Protein AF-A0A3Q2XNE7-F1 (afdb_monomer)

Sequence (178 aa):
TSEWTEVILILFGVFVPTFCCDWLRRYTDLSDRCLSLLWDLGGPITEEEFPLPFPRQLYKRVEKSQVRPALTFVRNNLGHILDLYQQVNTSRVGWDADTLEEMLIVMHRQEEELSLCVCILSFRMRLILTPNDSLGRYYVRLTNATLNGTDGDSNMWELIRSETKMHLQQMHLLVAAM

Mean predic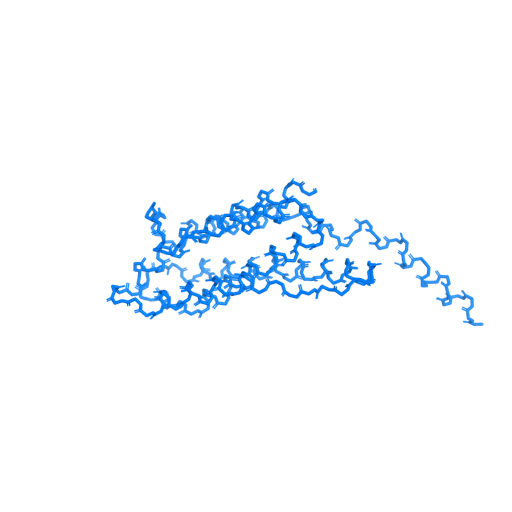ted aligned error: 8.11 Å

Radius of gyration: 18.9 Å; Cα contacts (8 Å, |Δi|>4): 129; chains: 1; bounding box: 65×29×40 Å

InterPro domains:
  IPR000471 Interferon alpha/beta/delta [PF00143] (30-175)
  IPR009079 Four-helical cytokine-like, core [G3DSA:1.20.1250.10] (18-178)
  IPR009079 Four-helical cytokine-like, core [SSF47266] (21-176)

Foldseek 3Di:
DVVVVVVVVVCCVPVCVPCLLVCLVVLLVLLVLLLVLLCQFADHQDPDAQPDDQPVVVLVVLLPDDPLSLLVVLLVLLVLLLVLLVPDDCVQQVTDPVSSVVSSVSSVVSNVSSVRSSVVVCVVVVDDDDDPCPVVVSSVVLSCCQVVDPPGNNVSVSNVSVSVSVSSVSSSVSSVSD

Solvent-accessible surface area (backbone atoms only — not comparable to full-atom values): 10157 Å² total; per-residue (Å²): 131,64,68,67,58,52,53,51,54,52,50,57,65,66,66,49,71,82,59,60,58,49,63,61,80,47,42,63,62,49,50,51,51,34,51,51,30,63,54,66,21,48,69,83,78,54,88,62,76,53,96,64,81,78,67,60,70,58,54,61,53,37,70,74,46,58,68,61,66,33,49,47,49,46,26,51,50,44,50,53,49,52,64,51,59,72,70,60,58,44,90,70,53,66,38,44,60,68,42,46,51,51,29,50,52,51,45,49,54,52,27,54,56,38,48,53,31,42,51,55,54,36,67,72,64,75,57,85,82,78,85,75,56,68,61,57,59,46,49,56,52,51,49,53,55,44,76,69,46,86,64,61,63,35,60,41,51,43,26,47,51,32,54,48,51,53,51,52,53,53,43,50,54,52,59,73,72,104

Nearest PDB structures (foldseek):
  7wkh-assembly1_A  TM=8.688E-01  e=3.220E-07  Ctenopharyngodon idella
  3piv-assembly1_A  TM=8.692E-01  e=8.693E-07  Danio rerio
  1au1-assembly1_B  TM=7.832E-01  e=9.251E-05  Homo sapiens
  3wcy-assembly1_I  TM=7.608E-01  e=1.054E-03  Mus musculus

Structure (mmCIF, N/CA/C/O backbone):
data_AF-A0A3Q2XNE7-F1
#
_entry.id   AF-A0A3Q2XNE7-F1
#
loop_
_atom_site.group_PDB
_atom_site.id
_atom_site.type_symbol
_atom_site.label_atom_id
_atom_site.label_alt_id
_atom_site.label_comp_id
_atom_site.label_asym_id
_atom_site.label_entity_id
_atom_site.label_seq_id
_atom_site.pdbx_PDB_ins_code
_atom_site.Cartn_x
_atom_site.Cartn_y
_atom_site.Cartn_z
_atom_site.occupancy
_atom_site.B_iso_or_equiv
_atom_site.auth_seq_id
_atom_site.auth_comp_id
_atom_site.auth_asym_id
_atom_site.auth_atom_id
_atom_site.pdbx_PDB_model_num
ATOM 1 N N . THR A 1 1 ? 48.216 -10.725 -10.845 1.00 52.34 1 THR A N 1
ATOM 2 C CA . THR A 1 1 ? 47.132 -10.797 -9.838 1.00 52.34 1 THR A CA 1
ATOM 3 C C . THR A 1 1 ? 45.942 -9.890 -10.150 1.00 52.34 1 THR A C 1
ATOM 5 O O . THR A 1 1 ? 44.960 -10.011 -9.435 1.00 52.34 1 THR A O 1
ATOM 8 N N . SER A 1 2 ? 45.951 -9.057 -11.209 1.00 57.50 2 SER A N 1
ATOM 9 C CA . SER A 1 2 ? 44.796 -8.208 -11.580 1.00 57.50 2 SER A CA 1
ATOM 10 C C . SER A 1 2 ? 43.810 -8.840 -12.580 1.00 57.50 2 SER A C 1
ATOM 12 O O . SER A 1 2 ? 42.642 -8.471 -12.590 1.00 57.50 2 SER A O 1
ATOM 14 N N . GLU A 1 3 ? 44.228 -9.829 -13.375 1.00 52.34 3 GLU A N 1
ATOM 15 C CA . GLU A 1 3 ? 43.358 -10.443 -14.399 1.00 52.34 3 GLU A CA 1
ATOM 16 C C . GLU A 1 3 ? 42.197 -11.246 -13.789 1.00 52.34 3 GLU A C 1
ATOM 18 O O . GLU A 1 3 ? 41.064 -11.178 -14.256 1.00 52.34 3 GLU A O 1
ATOM 23 N N . TRP A 1 4 ? 42.443 -11.954 -12.682 1.00 49.44 4 TRP A N 1
ATOM 24 C CA . TRP A 1 4 ? 41.413 -12.748 -12.005 1.00 49.44 4 TRP A CA 1
ATOM 25 C C . TRP A 1 4 ? 40.343 -11.878 -11.336 1.00 49.44 4 TRP A C 1
ATOM 27 O O . TRP A 1 4 ? 39.168 -12.235 -11.345 1.00 49.44 4 TRP A O 1
ATOM 37 N N . THR A 1 5 ? 40.719 -10.714 -10.799 1.00 53.59 5 THR A N 1
ATOM 38 C CA . THR A 1 5 ? 39.765 -9.761 -10.210 1.00 53.59 5 THR A CA 1
ATOM 39 C C . THR A 1 5 ? 38.865 -9.118 -11.261 1.00 53.59 5 THR A C 1
ATOM 41 O O . THR A 1 5 ? 37.679 -8.919 -11.004 1.00 53.59 5 THR A O 1
ATOM 44 N N . GLU A 1 6 ? 39.388 -8.851 -12.460 1.00 48.53 6 GLU A N 1
ATOM 45 C CA . GLU A 1 6 ? 38.599 -8.300 -13.565 1.00 48.53 6 GLU A CA 1
ATOM 46 C C . GLU A 1 6 ? 37.607 -9.327 -14.123 1.00 48.53 6 GLU A C 1
ATOM 48 O O . GLU A 1 6 ? 36.438 -9.003 -14.324 1.00 48.53 6 GLU A O 1
ATOM 53 N N . VAL A 1 7 ? 38.019 -10.590 -14.275 1.00 53.28 7 VAL A N 1
ATOM 54 C CA . VAL A 1 7 ? 37.131 -11.672 -14.737 1.00 53.28 7 VAL A CA 1
ATOM 55 C C . VAL A 1 7 ? 36.008 -11.958 -13.730 1.00 53.28 7 VAL A C 1
ATOM 57 O O . VAL A 1 7 ? 34.862 -12.159 -14.135 1.00 53.28 7 VAL A O 1
ATOM 60 N N . ILE A 1 8 ? 36.292 -11.909 -12.423 1.00 53.06 8 ILE A N 1
ATOM 61 C CA . ILE A 1 8 ? 35.273 -12.049 -11.367 1.00 53.06 8 ILE A CA 1
ATOM 62 C C . ILE A 1 8 ? 34.259 -10.896 -11.435 1.00 53.06 8 ILE A C 1
ATOM 64 O O . ILE A 1 8 ? 33.054 -11.143 -11.407 1.00 53.06 8 ILE A O 1
ATOM 68 N N . LEU A 1 9 ? 34.711 -9.649 -11.596 1.00 50.88 9 LEU A N 1
ATOM 69 C CA . LEU A 1 9 ? 33.822 -8.486 -11.725 1.00 50.88 9 LEU A CA 1
ATOM 70 C C . LEU A 1 9 ? 32.944 -8.551 -12.987 1.00 50.88 9 LEU A C 1
ATOM 72 O O . LEU A 1 9 ? 31.765 -8.196 -12.937 1.00 50.88 9 LEU A O 1
ATOM 76 N N . ILE A 1 10 ? 33.487 -9.052 -14.099 1.00 51.34 10 ILE A N 1
ATOM 77 C CA . ILE A 1 10 ? 32.751 -9.220 -15.360 1.00 51.34 10 ILE A CA 1
ATOM 78 C C . ILE A 1 10 ? 31.703 -10.340 -15.240 1.00 51.34 10 ILE A C 1
ATOM 80 O O . ILE A 1 10 ? 30.566 -10.163 -15.678 1.00 51.34 10 ILE A O 1
ATOM 84 N N . LEU A 1 11 ? 32.027 -11.460 -14.586 1.00 44.41 11 LEU A N 1
ATOM 85 C CA . LEU A 1 11 ? 31.084 -12.566 -14.378 1.00 44.41 11 LEU A CA 1
ATOM 86 C C . LEU A 1 11 ? 29.952 -12.202 -13.400 1.00 44.41 11 LEU A C 1
ATOM 88 O O . LEU A 1 11 ? 28.794 -12.522 -13.673 1.00 44.41 11 LEU A O 1
ATOM 92 N N . PHE A 1 12 ? 30.235 -11.452 -12.328 1.00 44.28 12 PHE A N 1
ATOM 93 C CA . PHE A 1 12 ? 29.190 -10.919 -11.441 1.00 44.28 12 PHE A CA 1
ATOM 94 C C . PHE A 1 12 ? 28.314 -9.857 -12.127 1.00 44.28 12 PHE A C 1
ATOM 96 O O . PHE A 1 12 ? 27.123 -9.765 -11.838 1.00 44.28 12 PHE A O 1
ATOM 103 N N . GLY A 1 13 ? 28.853 -9.093 -13.081 1.00 47.28 13 GLY A N 1
ATOM 104 C CA . GLY A 1 13 ? 28.077 -8.131 -13.870 1.00 47.28 13 GLY A CA 1
ATOM 105 C C . GLY A 1 13 ? 27.077 -8.775 -14.842 1.00 47.28 13 GLY A C 1
ATOM 106 O O . GLY A 1 13 ? 26.030 -8.180 -15.116 1.00 47.28 13 GLY A O 1
ATOM 107 N N . VAL A 1 14 ? 27.377 -9.989 -15.328 1.00 48.59 14 VAL A N 1
ATOM 108 C CA . VAL A 1 14 ? 26.653 -10.669 -16.421 1.00 48.59 14 VAL A CA 1
ATOM 109 C C . VAL A 1 14 ? 25.743 -11.820 -15.954 1.00 48.59 14 VAL A C 1
ATOM 111 O O . VAL A 1 14 ? 24.773 -12.103 -16.649 1.00 48.59 14 VAL A O 1
ATOM 114 N N . PHE A 1 15 ? 25.957 -12.431 -14.776 1.00 39.69 15 PHE A N 1
ATOM 115 C CA . PHE A 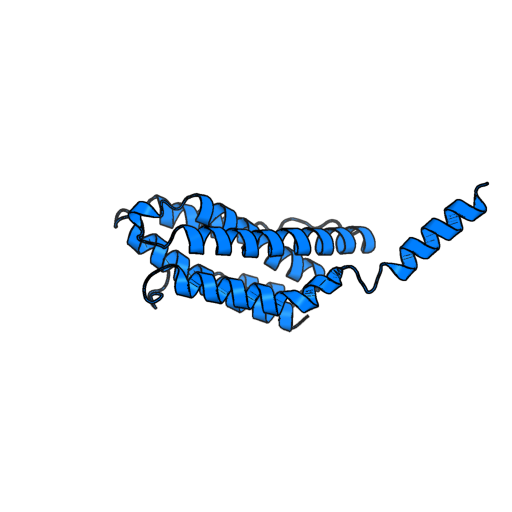1 15 ? 25.095 -13.524 -14.255 1.00 39.69 15 PHE A CA 1
ATOM 116 C C . PHE A 1 15 ? 24.017 -13.107 -13.241 1.00 39.69 15 PHE A C 1
ATOM 118 O O . PHE A 1 15 ? 22.961 -13.724 -13.155 1.00 39.69 15 PHE A O 1
ATOM 125 N N . VAL A 1 16 ? 24.227 -12.003 -12.533 1.00 48.72 16 VAL A N 1
ATOM 126 C CA . VAL A 1 16 ? 23.221 -11.336 -11.691 1.00 48.72 16 VAL A CA 1
ATOM 127 C C . VAL A 1 16 ? 21.994 -10.738 -12.454 1.00 48.72 16 VAL A C 1
ATOM 129 O O . VAL A 1 16 ? 20.930 -10.617 -11.850 1.00 48.72 16 VAL A O 1
ATOM 132 N N . PRO A 1 17 ? 22.025 -10.381 -13.765 1.00 47.66 17 PRO A N 1
ATOM 133 C CA . PRO A 1 17 ? 20.983 -9.580 -14.410 1.00 47.66 17 PRO A CA 1
ATOM 134 C C . PRO A 1 17 ? 19.560 -10.116 -14.467 1.00 47.66 17 PRO A C 1
ATOM 136 O O . PRO A 1 17 ? 18.655 -9.287 -14.462 1.00 47.66 17 PRO A O 1
ATOM 139 N N . THR A 1 18 ? 19.354 -11.426 -14.562 1.00 48.53 18 THR A N 1
ATOM 140 C CA . THR A 1 18 ? 18.014 -12.020 -14.704 1.00 48.53 18 THR A CA 1
ATOM 141 C C . THR A 1 18 ? 17.367 -12.366 -13.366 1.00 48.53 18 THR A C 1
ATOM 143 O O . THR A 1 18 ? 16.163 -12.576 -13.341 1.00 48.53 18 THR A O 1
ATOM 146 N N . PHE A 1 19 ? 18.136 -12.370 -12.270 1.00 51.25 19 PHE A N 1
ATOM 147 C CA . PHE A 1 19 ? 17.678 -12.763 -10.930 1.00 51.25 19 PHE A CA 1
ATOM 148 C C . PHE A 1 19 ? 17.332 -11.561 -10.016 1.00 51.25 19 PHE A C 1
ATOM 150 O O . PHE A 1 19 ? 16.681 -11.722 -8.990 1.00 51.25 19 PHE A O 1
ATOM 157 N N . CYS A 1 20 ? 17.726 -10.326 -10.361 1.00 55.19 20 CYS A N 1
ATOM 158 C CA . CYS A 1 20 ? 17.661 -9.172 -9.438 1.00 55.19 20 CYS A CA 1
ATOM 159 C C . CYS A 1 20 ? 16.274 -8.615 -9.106 1.00 55.19 20 CYS A C 1
ATOM 161 O O . CYS A 1 20 ? 16.135 -7.895 -8.122 1.00 55.19 20 CYS A O 1
ATOM 163 N N . CYS A 1 21 ? 15.273 -8.900 -9.931 1.00 70.06 21 CYS A N 1
ATOM 164 C CA . CYS A 1 21 ? 13.876 -8.617 -9.617 1.00 70.06 21 CYS A CA 1
ATOM 165 C C . CYS A 1 21 ? 13.054 -9.904 -9.760 1.00 70.06 21 CYS A C 1
ATOM 167 O O . CYS A 1 21 ? 11.872 -9.845 -10.080 1.00 70.06 21 CYS A O 1
ATOM 169 N N . ASP A 1 22 ? 13.666 -11.074 -9.511 1.00 70.38 22 ASP A N 1
ATOM 170 C CA . ASP A 1 22 ? 12.939 -12.351 -9.433 1.00 70.38 22 ASP A CA 1
ATOM 171 C C . ASP A 1 22 ? 11.812 -12.290 -8.405 1.00 70.38 22 ASP A C 1
ATOM 173 O O . ASP A 1 22 ? 10.796 -12.966 -8.549 1.00 70.38 22 ASP A O 1
ATOM 177 N N . TRP A 1 23 ? 11.964 -11.433 -7.397 1.00 75.38 23 TRP A N 1
ATOM 178 C CA . TRP A 1 23 ? 10.927 -11.170 -6.421 1.00 75.38 23 TRP A CA 1
ATOM 179 C C . TRP A 1 23 ? 9.626 -10.631 -7.040 1.00 75.38 23 TRP A C 1
ATOM 181 O O . TRP A 1 23 ? 8.558 -10.908 -6.505 1.00 75.38 23 TRP A O 1
ATOM 191 N N . LEU A 1 24 ? 9.657 -9.974 -8.208 1.00 78.12 24 LEU A N 1
ATOM 192 C CA . LEU A 1 24 ? 8.426 -9.570 -8.904 1.00 78.12 24 LEU A CA 1
ATOM 193 C C . LEU A 1 24 ? 7.538 -10.770 -9.253 1.00 78.12 24 LEU A C 1
ATOM 195 O O . LEU A 1 24 ? 6.319 -10.639 -9.235 1.00 78.12 24 LEU A O 1
ATOM 199 N N . ARG A 1 25 ? 8.118 -11.962 -9.460 1.00 78.81 25 ARG A N 1
ATOM 200 C CA . ARG A 1 25 ? 7.342 -13.203 -9.640 1.00 78.81 25 ARG A CA 1
ATOM 201 C C . ARG A 1 25 ? 6.535 -13.588 -8.399 1.00 78.81 25 ARG A C 1
ATOM 203 O O . ARG A 1 25 ? 5.587 -14.347 -8.518 1.00 78.81 25 ARG A O 1
ATOM 210 N N . ARG A 1 26 ? 6.929 -13.087 -7.226 1.00 82.31 26 ARG A N 1
ATOM 211 C CA . ARG A 1 26 ? 6.279 -13.302 -5.924 1.00 82.31 26 ARG A CA 1
ATOM 212 C C . ARG A 1 26 ? 5.465 -12.091 -5.465 1.00 82.31 26 ARG A C 1
ATOM 214 O O . ARG A 1 26 ? 4.852 -12.155 -4.402 1.00 82.31 26 ARG A O 1
ATOM 221 N N . TYR A 1 27 ? 5.468 -10.991 -6.227 1.00 86.44 27 TYR A N 1
ATOM 222 C CA . TYR A 1 27 ? 4.709 -9.790 -5.876 1.00 86.44 27 TYR A CA 1
ATOM 223 C C . TYR A 1 27 ? 3.222 -10.109 -5.783 1.00 86.44 27 TYR A C 1
ATOM 225 O O . TYR A 1 27 ? 2.588 -9.728 -4.810 1.00 86.44 27 TYR A O 1
ATOM 233 N N . THR A 1 28 ? 2.690 -10.842 -6.764 1.00 87.38 28 THR A N 1
ATOM 234 C CA . THR A 1 28 ? 1.288 -11.273 -6.796 1.00 87.38 28 THR A CA 1
ATOM 235 C C . THR A 1 28 ? 0.902 -11.996 -5.509 1.00 87.38 28 THR A C 1
ATOM 237 O O . THR A 1 28 ? -0.000 -11.536 -4.821 1.00 87.38 28 THR A O 1
ATOM 240 N N . ASP A 1 29 ? 1.659 -13.021 -5.109 1.00 90.38 29 ASP A N 1
ATOM 241 C CA . ASP A 1 29 ? 1.367 -13.794 -3.895 1.00 90.38 29 ASP A CA 1
ATOM 242 C C . ASP A 1 29 ? 1.362 -12.920 -2.627 1.00 90.38 29 ASP A C 1
ATOM 244 O O . ASP A 1 29 ? 0.488 -13.046 -1.768 1.00 90.38 29 ASP A O 1
ATOM 248 N N . LEU A 1 30 ? 2.339 -12.014 -2.492 1.00 90.69 30 LEU A N 1
ATOM 249 C CA . LEU A 1 30 ? 2.445 -11.132 -1.324 1.00 90.69 30 LEU A CA 1
ATOM 250 C C . LEU A 1 30 ? 1.398 -10.015 -1.340 1.00 90.69 30 LEU A C 1
ATOM 252 O O . LEU A 1 30 ? 0.883 -9.641 -0.286 1.00 90.69 30 LEU A O 1
ATOM 256 N N . SER A 1 31 ? 1.056 -9.506 -2.520 1.00 91.81 31 SER A N 1
ATOM 257 C CA . SER A 1 31 ? -0.006 -8.526 -2.720 1.00 91.81 31 SER A CA 1
ATOM 258 C C . SER A 1 31 ? -1.368 -9.127 -2.377 1.00 91.81 31 SER A C 1
ATOM 260 O O . SER A 1 31 ? -2.142 -8.478 -1.675 1.00 91.81 31 SER A O 1
ATOM 262 N N . ASP A 1 32 ? -1.630 -10.365 -2.796 1.00 94.19 32 ASP A N 1
ATOM 263 C CA . ASP A 1 32 ? -2.861 -11.093 -2.487 1.00 94.19 32 ASP A CA 1
ATOM 264 C C . ASP A 1 32 ? -2.946 -11.419 -0.993 1.00 94.19 32 ASP A C 1
ATOM 266 O O . ASP A 1 32 ? -3.990 -11.208 -0.372 1.00 94.19 32 ASP A O 1
ATOM 270 N N . ARG A 1 33 ? -1.833 -11.842 -0.371 1.00 95.50 33 ARG A N 1
ATOM 271 C CA . ARG A 1 33 ? -1.769 -12.040 1.087 1.00 95.50 33 ARG A CA 1
ATOM 272 C C . ARG A 1 33 ? -2.043 -10.741 1.841 1.00 95.50 33 ARG A C 1
ATOM 274 O O . ARG A 1 33 ? -2.812 -10.751 2.795 1.00 95.50 33 ARG A O 1
ATOM 281 N N . CYS A 1 34 ? -1.448 -9.631 1.411 1.00 95.50 34 CYS A N 1
ATOM 282 C CA . CYS A 1 34 ? -1.660 -8.323 2.024 1.00 95.50 34 CYS A CA 1
ATOM 283 C C . CYS A 1 34 ? -3.124 -7.869 1.904 1.00 95.50 34 CYS A C 1
ATOM 285 O O . CYS A 1 34 ? -3.698 -7.403 2.884 1.00 95.50 34 CYS A O 1
ATOM 287 N N . LEU A 1 35 ? -3.753 -8.071 0.740 1.00 96.19 35 LEU A N 1
ATOM 288 C CA . LEU A 1 35 ? -5.178 -7.794 0.536 1.00 96.19 35 LEU A CA 1
ATOM 289 C C . LEU A 1 35 ? -6.077 -8.680 1.409 1.00 96.19 35 LEU A C 1
ATOM 291 O O . LEU A 1 35 ? -7.032 -8.168 1.987 1.00 96.19 35 LEU A O 1
ATOM 295 N N . SER A 1 36 ? -5.763 -9.974 1.541 1.00 97.06 36 SER A N 1
ATOM 296 C CA . SER A 1 36 ? -6.474 -10.887 2.451 1.00 97.06 36 SER A CA 1
ATOM 297 C C . SER A 1 36 ? -6.425 -10.385 3.890 1.00 97.06 36 SER A C 1
ATOM 299 O O . SER A 1 36 ? -7.466 -10.218 4.510 1.00 97.06 36 SER A O 1
ATOM 301 N N . LEU A 1 37 ? -5.231 -10.061 4.393 1.00 97.81 37 LEU A N 1
ATOM 302 C CA . LEU A 1 37 ? -5.060 -9.569 5.761 1.00 97.81 37 LEU A CA 1
ATOM 303 C C . LEU A 1 37 ? -5.789 -8.233 5.986 1.00 97.81 37 LEU A C 1
ATOM 305 O O . LEU A 1 37 ? -6.394 -8.033 7.032 1.00 97.81 37 LEU A O 1
ATOM 309 N N . LEU A 1 38 ? -5.811 -7.340 4.990 1.00 96.94 38 LEU A N 1
ATOM 310 C CA . LEU A 1 38 ? -6.578 -6.089 5.055 1.00 96.94 38 LEU A CA 1
ATOM 311 C C . LEU A 1 38 ? -8.096 -6.334 5.173 1.00 96.94 38 LEU A C 1
ATOM 313 O O . LEU A 1 38 ? -8.797 -5.597 5.874 1.00 96.94 38 LEU A O 1
ATOM 317 N N . TRP A 1 39 ? -8.612 -7.352 4.476 1.00 95.81 39 TRP A N 1
ATOM 318 C CA . TRP A 1 39 ? -10.011 -7.770 4.591 1.00 95.81 39 TRP A CA 1
ATOM 319 C C . TRP A 1 39 ? -10.321 -8.350 5.968 1.00 95.81 39 TRP A C 1
ATOM 321 O O . TRP A 1 39 ? -11.337 -7.977 6.552 1.00 95.81 39 TRP A O 1
ATOM 331 N N . ASP A 1 40 ? -9.429 -9.192 6.482 1.00 96.06 40 ASP A N 1
ATOM 332 C CA . ASP A 1 40 ? -9.599 -9.906 7.750 1.00 96.06 40 ASP A CA 1
ATOM 333 C C . ASP A 1 40 ? -9.347 -9.015 8.984 1.00 96.06 40 ASP A C 1
ATOM 335 O O . ASP A 1 40 ? -9.694 -9.385 10.102 1.00 96.06 40 ASP A O 1
ATOM 339 N N . LEU A 1 41 ? -8.798 -7.811 8.783 1.00 93.88 41 LEU A N 1
ATOM 340 C CA . LEU A 1 41 ? -8.408 -6.863 9.832 1.00 93.88 41 LEU A CA 1
ATOM 341 C C . LEU A 1 41 ? -9.547 -6.463 10.785 1.00 93.88 41 LEU A C 1
ATOM 343 O O . LEU A 1 41 ? -9.307 -6.110 11.938 1.00 93.88 41 LEU A O 1
ATOM 347 N N . GLY A 1 42 ? -10.786 -6.467 10.299 1.00 90.50 42 GLY A N 1
ATOM 348 C CA . GLY A 1 42 ? -11.951 -6.011 11.046 1.00 90.50 42 GLY A CA 1
ATOM 349 C C . GLY A 1 42 ? -13.253 -6.445 10.383 1.00 90.50 42 GLY A C 1
ATOM 350 O O . GLY A 1 42 ? -13.324 -7.478 9.724 1.00 90.50 42 GLY A O 1
ATOM 351 N N . GLY A 1 43 ? -14.307 -5.643 10.541 1.00 91.25 43 GLY A N 1
ATOM 352 C CA . GLY A 1 43 ? -15.587 -5.890 9.873 1.00 91.25 43 GLY A CA 1
ATOM 353 C C . GLY A 1 43 ? -15.519 -5.722 8.345 1.00 91.25 43 GLY A C 1
ATOM 354 O O . GLY A 1 43 ? -14.442 -5.538 7.770 1.00 91.25 43 GLY A O 1
ATOM 355 N N . PRO A 1 44 ? -16.668 -5.722 7.652 1.00 93.50 44 PRO A N 1
ATOM 356 C CA . PRO A 1 44 ? -16.725 -5.410 6.224 1.00 93.50 44 PRO A CA 1
ATOM 357 C C . PRO A 1 44 ? -16.046 -4.070 5.903 1.00 93.50 44 PRO A C 1
ATOM 359 O O . PRO A 1 44 ? -16.263 -3.087 6.609 1.00 93.50 44 PRO A O 1
ATOM 362 N N . ILE A 1 45 ? -15.221 -4.026 4.849 1.00 94.56 45 ILE A N 1
ATOM 363 C CA . ILE A 1 45 ? -14.624 -2.767 4.371 1.00 94.56 45 ILE A CA 1
ATOM 364 C C . ILE A 1 45 ? -15.744 -1.861 3.855 1.00 94.56 45 ILE A C 1
ATOM 366 O O . ILE A 1 45 ? -16.549 -2.292 3.029 1.00 94.56 45 ILE A O 1
ATOM 370 N N . THR A 1 46 ? -15.766 -0.614 4.325 1.00 93.56 46 THR A N 1
ATOM 371 C CA . THR A 1 46 ? -16.737 0.397 3.890 1.00 93.56 46 THR A CA 1
ATOM 372 C C . THR A 1 46 ? -16.593 0.745 2.404 1.00 93.56 46 THR A C 1
ATOM 374 O O . THR A 1 46 ? -15.490 0.775 1.852 1.00 93.56 46 THR A O 1
ATOM 377 N N . GLU A 1 47 ? -17.721 1.028 1.754 1.00 92.00 47 GLU A N 1
ATOM 378 C CA . GLU A 1 47 ? -17.769 1.550 0.381 1.00 92.00 47 GLU A CA 1
ATOM 379 C C . GLU A 1 47 ? -17.722 3.086 0.335 1.00 92.00 47 GLU A C 1
ATOM 381 O O . GLU A 1 47 ? -17.663 3.669 -0.747 1.00 92.00 47 GLU A O 1
ATOM 386 N N . GLU A 1 48 ? -17.742 3.748 1.495 1.00 91.88 48 GLU A N 1
ATOM 387 C CA . GLU A 1 48 ? -17.588 5.197 1.585 1.00 91.88 48 GLU A CA 1
ATOM 388 C C . GLU A 1 48 ? -16.191 5.627 1.115 1.00 91.88 48 GLU A C 1
ATOM 390 O O . GLU A 1 48 ? -15.174 5.030 1.478 1.00 91.88 48 GLU A O 1
ATOM 395 N N . GLU A 1 49 ? -16.140 6.676 0.292 1.00 89.88 49 GLU A N 1
ATOM 396 C CA . GLU A 1 49 ? -14.878 7.241 -0.182 1.00 89.88 49 GLU A CA 1
ATOM 397 C C . GLU A 1 49 ? -14.263 8.160 0.879 1.00 89.88 49 GLU A C 1
ATOM 399 O O . GLU A 1 49 ? -14.959 8.921 1.560 1.00 89.88 49 GLU A O 1
ATOM 404 N N . PHE A 1 50 ? -12.931 8.152 0.974 1.00 92.50 50 PHE A N 1
ATOM 405 C CA . PHE A 1 50 ? -12.221 9.121 1.798 1.00 92.50 50 PHE A CA 1
ATOM 406 C C . PHE A 1 50 ? -12.488 10.556 1.272 1.00 92.50 50 PHE A C 1
ATOM 408 O O . PHE A 1 50 ? -12.501 10.769 0.056 1.00 92.50 50 PHE A O 1
ATOM 415 N N . PRO A 1 51 ? -12.647 11.585 2.133 1.00 91.38 51 PRO A N 1
ATOM 416 C CA . PRO A 1 51 ? -12.949 12.957 1.692 1.00 91.38 51 PRO A CA 1
ATOM 417 C C . PRO A 1 51 ? -11.913 13.586 0.745 1.00 91.38 51 PRO A C 1
ATOM 419 O O . PRO A 1 51 ? -12.191 14.567 0.050 1.00 91.38 51 PRO A O 1
ATOM 422 N N . LEU A 1 52 ? -10.692 13.053 0.736 1.00 92.00 52 LEU A N 1
ATOM 423 C CA . LEU A 1 52 ? -9.652 13.417 -0.217 1.00 92.00 52 LEU A CA 1
ATOM 424 C C . LEU A 1 52 ? -9.744 12.520 -1.453 1.00 92.00 52 LEU A C 1
ATOM 426 O O . LEU A 1 52 ? -9.773 11.302 -1.322 1.00 92.00 52 LEU A O 1
ATOM 430 N N . PRO A 1 53 ? -9.688 13.091 -2.666 1.00 94.88 53 PRO A N 1
ATOM 431 C CA . PRO A 1 53 ? -9.788 12.298 -3.878 1.00 94.88 53 PRO A CA 1
ATOM 432 C C . PRO A 1 53 ? -8.570 11.384 -4.055 1.00 94.88 53 PRO A C 1
ATOM 434 O O . PRO A 1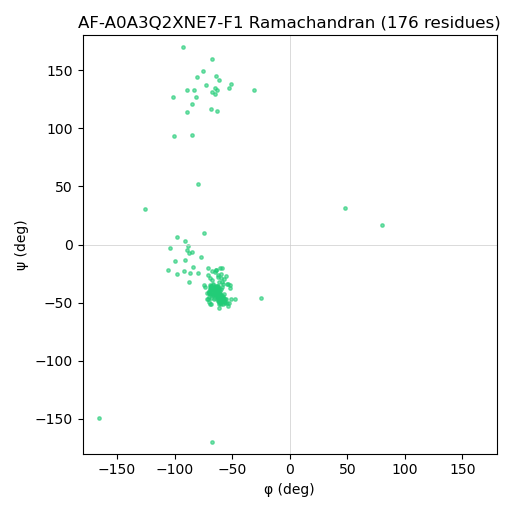 53 ? -7.427 11.860 -4.065 1.00 94.88 53 PRO A O 1
ATOM 437 N N . PHE A 1 54 ? -8.833 10.103 -4.328 1.00 96.62 54 PHE A N 1
ATOM 438 C CA . PHE A 1 54 ? -7.811 9.116 -4.682 1.00 96.62 54 PHE A CA 1
ATOM 439 C C . PHE A 1 54 ? -6.904 9.622 -5.827 1.00 96.62 54 PHE A C 1
ATOM 441 O O . PHE A 1 54 ? -7.407 10.169 -6.826 1.00 96.62 54 PHE A O 1
ATOM 448 N N . PRO A 1 55 ? -5.570 9.416 -5.776 1.00 96.19 55 PRO A N 1
ATOM 449 C CA . PRO A 1 55 ? -4.608 10.041 -6.685 1.00 96.19 55 PRO A CA 1
ATOM 450 C C . PRO A 1 55 ? -4.521 9.344 -8.060 1.00 96.19 55 PRO A C 1
ATOM 452 O O . PRO A 1 55 ? -3.436 9.050 -8.567 1.00 96.19 55 PRO A O 1
ATOM 455 N N . ARG A 1 56 ? -5.664 9.141 -8.733 1.00 95.75 56 ARG A N 1
ATOM 456 C CA . ARG A 1 56 ? -5.802 8.432 -10.027 1.00 95.75 56 ARG A CA 1
ATOM 457 C C . ARG A 1 56 ? -4.855 8.956 -11.116 1.00 95.75 56 ARG A C 1
ATOM 459 O O . ARG A 1 56 ? -4.358 8.193 -11.938 1.00 95.75 56 ARG A O 1
ATOM 466 N N . GLN A 1 57 ? -4.584 10.262 -11.131 1.00 93.94 57 GLN A N 1
ATOM 467 C CA . GLN A 1 57 ? -3.690 10.878 -12.121 1.00 93.94 57 GLN A CA 1
ATOM 468 C C . GLN A 1 57 ? -2.213 10.510 -11.921 1.00 93.94 57 GLN A C 1
ATOM 470 O O . GLN A 1 57 ? -1.452 10.520 -12.889 1.00 93.94 57 GLN A O 1
ATOM 475 N N . LEU A 1 58 ? -1.796 10.180 -10.692 1.00 94.81 58 LEU A N 1
ATOM 476 C CA . LEU A 1 58 ? -0.441 9.688 -10.436 1.00 94.81 58 LEU A CA 1
ATOM 477 C C . LEU A 1 58 ? -0.278 8.279 -11.004 1.00 94.81 58 LEU A C 1
ATOM 479 O O . LEU A 1 58 ? 0.659 8.050 -11.764 1.00 94.81 58 LEU A O 1
ATOM 483 N N . TYR A 1 59 ? -1.242 7.393 -10.743 1.00 95.25 59 TYR A N 1
ATOM 484 C CA . TYR A 1 59 ? -1.273 6.041 -11.307 1.00 95.25 59 TYR A CA 1
ATOM 485 C C . TYR A 1 59 ? -1.238 6.056 -12.841 1.00 95.25 59 TYR A C 1
ATOM 487 O O . TYR A 1 59 ? -0.340 5.463 -13.430 1.00 95.25 59 TYR A O 1
ATOM 495 N N . LYS A 1 60 ? -2.100 6.850 -13.495 1.00 93.62 60 LYS A N 1
ATOM 496 C CA . LYS A 1 60 ? -2.105 7.005 -14.968 1.00 93.62 60 LYS A CA 1
ATOM 497 C C . LYS A 1 60 ? -0.779 7.499 -15.549 1.00 93.62 60 LYS A C 1
ATOM 499 O O . LYS A 1 60 ? -0.431 7.181 -16.685 1.00 93.62 60 LYS A O 1
ATOM 504 N N . ARG A 1 61 ? -0.056 8.353 -14.817 1.00 92.31 61 ARG A N 1
ATOM 505 C CA . ARG A 1 61 ? 1.256 8.856 -15.249 1.00 92.31 61 ARG A CA 1
ATOM 506 C C . ARG A 1 61 ? 2.313 7.762 -15.151 1.00 92.31 61 ARG A C 1
ATOM 508 O O . ARG A 1 61 ? 3.158 7.653 -16.034 1.00 92.31 61 ARG A O 1
ATOM 515 N N . VAL A 1 62 ? 2.267 6.993 -14.069 1.00 91.38 62 VAL A N 1
ATOM 516 C CA . VAL A 1 62 ? 3.231 5.937 -13.762 1.00 91.38 62 VAL A CA 1
ATOM 517 C C . VAL A 1 62 ? 3.039 4.715 -14.658 1.00 91.38 62 VAL A C 1
ATOM 519 O O . VAL A 1 62 ? 4.029 4.152 -15.109 1.00 91.38 62 VAL A O 1
ATOM 522 N N . GLU A 1 63 ? 1.802 4.371 -15.001 1.00 90.81 63 GLU A N 1
ATOM 523 C CA . GLU A 1 63 ? 1.466 3.314 -15.966 1.00 90.81 63 GLU A CA 1
ATOM 524 C C . GLU A 1 63 ? 2.172 3.506 -17.321 1.00 90.81 63 GLU A C 1
ATOM 526 O O . GLU A 1 63 ? 2.580 2.551 -17.967 1.00 90.81 63 GLU A O 1
ATOM 531 N N . LYS A 1 64 ? 2.381 4.762 -17.737 1.00 88.94 64 LYS A N 1
ATOM 532 C CA . LYS A 1 64 ? 3.066 5.118 -18.992 1.00 88.94 64 LYS A CA 1
ATOM 533 C C . LYS A 1 64 ? 4.577 5.307 -18.838 1.00 88.94 64 LYS A C 1
ATOM 535 O O . LYS A 1 64 ? 5.239 5.761 -19.771 1.00 88.94 64 LYS A O 1
ATOM 540 N N . SER A 1 65 ? 5.114 5.070 -17.646 1.00 87.00 65 SER A N 1
ATOM 541 C CA . SER A 1 65 ? 6.526 5.286 -17.339 1.00 87.00 65 SER A CA 1
ATOM 542 C C . SER A 1 65 ? 7.349 4.014 -17.545 1.00 87.00 65 SER A C 1
ATOM 544 O O . SER A 1 65 ? 6.816 2.933 -17.766 1.00 87.00 65 SER A O 1
ATOM 546 N N . GLN A 1 66 ? 8.675 4.138 -17.497 1.00 86.88 66 GLN A N 1
ATOM 547 C CA . GLN A 1 66 ? 9.552 2.967 -17.516 1.00 86.88 66 GLN A CA 1
ATOM 548 C C . GLN A 1 66 ? 9.406 2.151 -16.219 1.00 86.88 66 GLN A C 1
ATOM 550 O O . GLN A 1 66 ? 9.047 2.693 -15.172 1.00 86.88 66 GLN A O 1
ATOM 555 N N . VAL A 1 67 ? 9.803 0.875 -16.270 1.00 86.81 67 VAL A N 1
ATOM 556 C CA . VAL A 1 67 ? 9.738 -0.074 -15.141 1.00 86.81 67 VAL A CA 1
ATOM 557 C C . VAL A 1 67 ? 10.306 0.517 -13.843 1.00 86.81 67 VAL A C 1
ATOM 559 O O . VAL A 1 67 ? 9.653 0.472 -12.807 1.00 86.81 67 VAL A O 1
ATOM 562 N N . ARG A 1 68 ? 11.489 1.154 -13.869 1.00 86.62 68 ARG A N 1
ATOM 563 C CA . ARG A 1 68 ? 12.107 1.688 -12.637 1.00 86.62 68 ARG A CA 1
ATOM 564 C C . ARG A 1 68 ? 11.254 2.770 -11.949 1.00 86.62 68 ARG A C 1
ATOM 566 O O . ARG A 1 68 ? 11.000 2.611 -10.755 1.00 86.62 68 ARG A O 1
ATOM 573 N N . PRO A 1 69 ? 10.837 3.871 -12.611 1.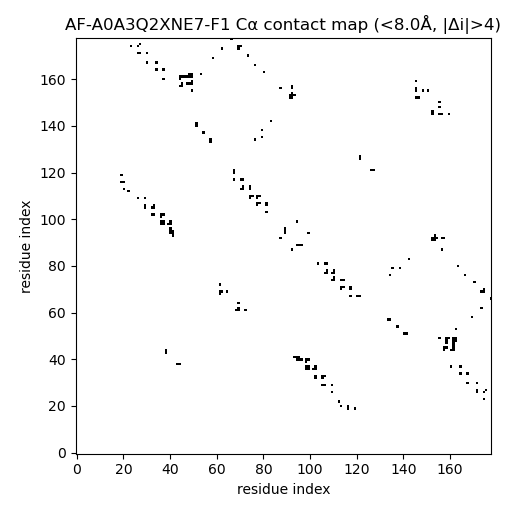00 87.81 69 PRO A N 1
ATOM 574 C CA . PRO A 1 69 ? 9.903 4.828 -12.015 1.00 87.81 69 PRO A CA 1
ATOM 575 C C . PRO A 1 69 ? 8.630 4.188 -11.451 1.00 87.81 69 PRO A C 1
ATOM 577 O O . PRO A 1 69 ? 8.184 4.597 -10.380 1.00 87.81 69 PRO A O 1
ATOM 580 N N . ALA A 1 70 ? 8.086 3.169 -12.118 1.00 90.62 70 ALA A N 1
ATOM 581 C CA . ALA A 1 70 ? 6.890 2.487 -11.650 1.00 90.62 70 ALA A CA 1
ATOM 582 C C . ALA A 1 70 ? 7.134 1.647 -10.390 1.00 90.62 70 ALA A C 1
ATOM 584 O O . ALA A 1 70 ? 6.416 1.812 -9.406 1.00 90.62 70 ALA A O 1
ATOM 585 N N . LEU A 1 71 ? 8.214 0.866 -10.338 1.00 91.38 71 LEU A N 1
ATOM 586 C CA . LEU A 1 71 ? 8.608 0.143 -9.121 1.00 91.38 71 LEU A CA 1
ATOM 587 C C . LEU A 1 71 ? 8.960 1.089 -7.964 1.00 91.38 71 LEU A C 1
ATOM 589 O O . LEU A 1 71 ? 8.620 0.824 -6.815 1.00 91.38 71 LEU A O 1
ATOM 593 N N . THR A 1 72 ? 9.577 2.234 -8.267 1.00 91.88 72 THR A N 1
ATOM 594 C CA . THR A 1 72 ? 9.854 3.291 -7.277 1.00 91.88 72 THR A CA 1
ATOM 595 C C . THR A 1 72 ? 8.557 3.850 -6.695 1.00 91.88 72 THR A C 1
ATOM 597 O O . THR A 1 72 ? 8.470 4.108 -5.497 1.00 91.88 72 THR A O 1
ATOM 600 N N . PHE A 1 73 ? 7.543 4.042 -7.539 1.00 94.00 73 PHE A N 1
ATOM 601 C CA . PHE A 1 73 ? 6.232 4.519 -7.120 1.00 94.00 73 PHE A CA 1
ATOM 602 C C . PHE A 1 73 ? 5.502 3.498 -6.242 1.00 94.00 73 PHE A C 1
ATOM 604 O O . PHE A 1 73 ? 4.953 3.888 -5.214 1.00 94.00 73 PHE A O 1
ATOM 611 N 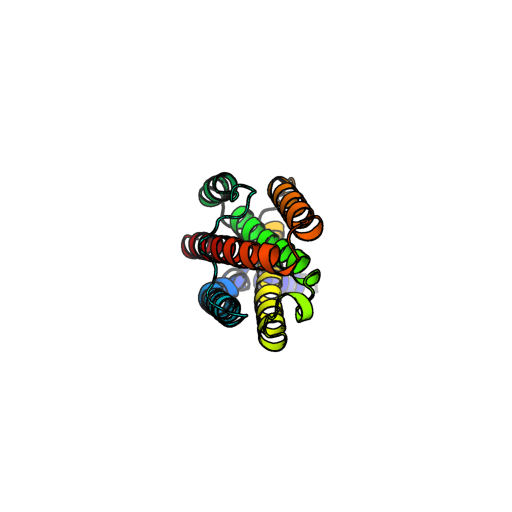N . VAL A 1 74 ? 5.527 2.211 -6.605 1.00 94.94 74 VAL A N 1
ATOM 612 C CA . VAL A 1 74 ? 4.933 1.128 -5.801 1.00 94.94 74 VAL A CA 1
ATOM 613 C C . VAL A 1 74 ? 5.612 1.045 -4.435 1.00 94.94 74 VAL A C 1
ATOM 615 O O . VAL A 1 74 ? 4.938 1.141 -3.415 1.00 94.94 74 VAL A O 1
ATOM 618 N N . ARG A 1 75 ? 6.950 0.992 -4.403 1.00 94.50 75 ARG A N 1
ATOM 619 C CA . ARG A 1 75 ? 7.729 1.009 -3.157 1.00 94.50 75 ARG A CA 1
ATOM 620 C C . ARG A 1 75 ? 7.357 2.194 -2.263 1.00 94.50 75 ARG A C 1
ATOM 622 O O . ARG A 1 75 ? 7.076 2.015 -1.087 1.00 94.50 75 ARG A O 1
ATOM 629 N N . ASN A 1 76 ? 7.335 3.408 -2.818 1.00 95.44 76 ASN A N 1
ATOM 630 C CA . ASN A 1 76 ? 7.024 4.604 -2.033 1.00 95.44 76 ASN A CA 1
ATOM 631 C C . ASN A 1 76 ? 5.591 4.595 -1.486 1.00 95.44 76 ASN A C 1
ATOM 633 O O . ASN A 1 76 ? 5.373 5.086 -0.386 1.00 95.44 76 ASN A O 1
ATOM 637 N N . ASN A 1 77 ? 4.618 4.060 -2.231 1.00 96.31 77 ASN A N 1
ATOM 638 C CA . ASN A 1 77 ? 3.263 3.887 -1.704 1.00 96.31 77 ASN A CA 1
ATOM 639 C C . ASN A 1 77 ? 3.263 2.936 -0.506 1.00 96.31 77 ASN A C 1
ATOM 641 O O . ASN A 1 77 ? 2.695 3.292 0.516 1.00 96.31 77 ASN A O 1
ATOM 645 N N . LEU A 1 78 ? 3.929 1.779 -0.606 1.00 97.12 78 LEU A N 1
ATOM 646 C CA . LEU A 1 78 ? 4.033 0.833 0.511 1.00 97.12 78 LEU A CA 1
ATOM 647 C C . LEU A 1 78 ? 4.660 1.496 1.742 1.00 97.12 78 LEU A C 1
ATOM 649 O O . LEU A 1 78 ? 4.094 1.403 2.823 1.00 97.12 78 LEU A O 1
ATOM 653 N N . GLY A 1 79 ? 5.762 2.233 1.566 1.00 96.69 79 GLY A N 1
ATOM 654 C CA . GLY A 1 79 ? 6.397 2.987 2.653 1.00 96.69 79 GLY A CA 1
ATOM 655 C C . GLY A 1 79 ? 5.445 3.984 3.320 1.00 96.69 79 GLY A C 1
ATOM 656 O O . GLY A 1 79 ? 5.287 3.972 4.533 1.00 96.69 79 GLY A O 1
ATOM 657 N N . HIS A 1 80 ? 4.732 4.792 2.533 1.00 97.38 80 HIS A N 1
ATOM 658 C CA . HIS A 1 80 ? 3.776 5.746 3.093 1.00 97.38 80 HIS A CA 1
ATOM 659 C C . HIS A 1 80 ? 2.568 5.090 3.776 1.00 97.38 80 HIS A C 1
ATOM 661 O O . HIS A 1 80 ? 2.063 5.628 4.761 1.00 97.38 80 HIS A O 1
ATOM 667 N N . ILE A 1 81 ? 2.088 3.951 3.267 1.00 97.44 81 ILE A N 1
ATOM 668 C CA . ILE A 1 81 ? 1.019 3.185 3.915 1.00 97.44 81 ILE A CA 1
ATOM 669 C C . ILE A 1 81 ? 1.531 2.634 5.250 1.00 97.44 81 ILE A C 1
ATOM 671 O O . ILE A 1 81 ? 0.865 2.818 6.263 1.00 97.44 81 ILE A O 1
ATOM 675 N N . LEU A 1 82 ? 2.724 2.035 5.290 1.00 97.44 82 LEU A N 1
ATOM 676 C CA . LEU A 1 82 ? 3.345 1.563 6.533 1.00 97.44 82 LEU A CA 1
ATOM 677 C C . LEU A 1 82 ? 3.444 2.686 7.575 1.00 97.44 82 LEU A C 1
ATOM 679 O O . LEU A 1 82 ? 2.974 2.511 8.699 1.00 97.44 82 LEU A O 1
ATOM 683 N N . ASP A 1 83 ? 3.973 3.850 7.187 1.00 95.50 83 ASP A N 1
ATOM 684 C CA . ASP A 1 83 ? 4.089 5.023 8.064 1.00 95.50 83 ASP A CA 1
ATOM 685 C C . ASP A 1 83 ? 2.725 5.482 8.603 1.00 95.50 83 ASP A C 1
ATOM 687 O O . ASP A 1 83 ? 2.617 5.917 9.752 1.00 95.50 83 ASP A O 1
ATOM 691 N N . LEU A 1 84 ? 1.672 5.393 7.783 1.00 94.69 84 LEU A N 1
ATOM 692 C CA . LEU A 1 84 ? 0.315 5.743 8.188 1.00 94.69 84 LEU A CA 1
ATOM 693 C C . LEU A 1 84 ? -0.217 4.749 9.225 1.00 94.69 84 LEU A C 1
ATOM 695 O O . LEU A 1 84 ? -0.650 5.171 10.293 1.00 94.69 84 LEU A O 1
ATOM 699 N N . TYR A 1 85 ? -0.149 3.444 8.959 1.00 94.62 85 TYR A N 1
ATOM 700 C CA . TYR A 1 85 ? -0.680 2.427 9.874 1.00 94.62 85 TYR A CA 1
ATOM 701 C C . TYR A 1 85 ? 0.098 2.337 11.191 1.00 94.62 85 TYR A C 1
ATOM 703 O O . TYR A 1 85 ? -0.486 1.950 12.195 1.00 94.62 85 TYR A O 1
ATOM 711 N N . GLN A 1 86 ? 1.361 2.765 11.255 1.00 91.81 86 GLN A N 1
ATOM 712 C CA . GLN A 1 86 ? 2.082 2.898 12.531 1.00 91.81 86 GLN A CA 1
ATOM 713 C C . GLN A 1 86 ? 1.427 3.892 13.506 1.00 91.81 86 GLN A C 1
ATOM 715 O O . GLN A 1 86 ? 1.683 3.828 14.707 1.00 91.81 86 GLN A O 1
ATOM 720 N N . GLN A 1 87 ? 0.580 4.803 13.014 1.00 90.88 87 GLN A N 1
ATOM 721 C CA . GLN A 1 87 ? -0.136 5.779 13.842 1.00 90.88 87 GLN A CA 1
ATOM 722 C C . GLN A 1 87 ? -1.468 5.244 14.389 1.00 90.88 87 GLN A C 1
ATOM 724 O O . GLN A 1 87 ? -2.125 5.935 15.173 1.00 90.88 87 GLN A O 1
ATOM 729 N N . VAL A 1 88 ? -1.913 4.056 13.962 1.00 89.88 88 VAL A N 1
ATOM 730 C CA . VAL A 1 88 ? -3.219 3.530 14.367 1.00 89.88 88 VAL A CA 1
ATOM 731 C C . VAL A 1 88 ? -3.197 3.073 15.820 1.00 89.88 88 VAL A C 1
ATOM 733 O O . VAL A 1 88 ? -2.288 2.385 16.278 1.00 89.88 88 VAL A O 1
ATOM 736 N N . ASN A 1 89 ? -4.256 3.409 16.551 1.00 87.81 89 ASN A N 1
ATOM 737 C CA . ASN A 1 89 ? -4.524 2.816 17.851 1.00 87.81 89 ASN A CA 1
ATOM 738 C C . ASN A 1 89 ? -5.587 1.723 17.690 1.00 87.81 89 ASN A C 1
ATOM 740 O O . ASN A 1 89 ? -6.785 2.010 17.735 1.00 87.81 89 ASN A O 1
ATOM 744 N N . THR A 1 90 ? -5.155 0.473 17.509 1.00 83.56 90 THR A N 1
ATOM 745 C CA . THR A 1 90 ? -6.043 -0.680 17.257 1.00 83.56 90 THR A CA 1
ATOM 746 C C . THR A 1 90 ? -7.132 -0.846 18.314 1.00 83.56 90 THR A C 1
ATOM 748 O O . THR A 1 90 ? -8.266 -1.168 17.969 1.00 83.56 90 THR A O 1
ATOM 751 N N . SER A 1 91 ? -6.847 -0.514 19.579 1.00 81.50 91 SER A N 1
ATOM 752 C CA . SER A 1 91 ? -7.837 -0.572 20.666 1.00 81.50 91 SER A CA 1
ATOM 753 C C . SER A 1 91 ? -9.034 0.366 20.464 1.00 81.50 91 SER A C 1
ATOM 755 O O . SER A 1 91 ? -10.117 0.094 20.975 1.00 81.50 91 SER A O 1
ATOM 757 N N . ARG A 1 92 ? -8.856 1.462 19.712 1.00 84.75 92 ARG A N 1
ATOM 758 C CA . ARG A 1 92 ? -9.928 2.413 19.384 1.00 84.75 92 ARG A CA 1
ATOM 759 C C . ARG A 1 92 ? -10.703 2.019 18.136 1.00 84.75 92 ARG A C 1
ATOM 761 O O . ARG A 1 92 ? -11.885 2.329 18.051 1.0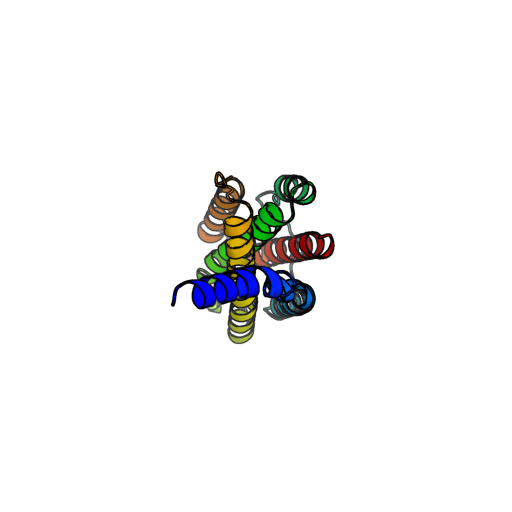0 84.75 92 ARG A O 1
ATOM 768 N N . VAL A 1 93 ? -10.036 1.386 17.173 1.00 87.56 93 VAL A N 1
ATOM 769 C CA . VAL A 1 93 ? -10.630 1.032 15.874 1.00 87.56 93 VAL A CA 1
ATOM 770 C C . VAL A 1 93 ? -11.345 -0.321 15.931 1.00 87.56 93 VAL A C 1
ATOM 772 O O . VAL A 1 93 ? -12.282 -0.544 15.175 1.00 87.56 93 VAL A O 1
ATOM 775 N N . GLY A 1 94 ? -10.960 -1.199 16.862 1.00 89.25 94 GLY A N 1
ATOM 776 C CA . GLY A 1 94 ? -11.540 -2.537 16.998 1.00 89.25 94 GLY A CA 1
ATOM 777 C C . GLY A 1 94 ? -10.980 -3.550 15.997 1.00 89.25 94 GLY A C 1
ATOM 778 O O . GLY A 1 94 ? -11.593 -4.592 15.781 1.00 89.25 94 GLY A O 1
ATOM 779 N N . TRP A 1 95 ? -9.840 -3.237 15.380 1.00 94.06 95 TRP A N 1
ATOM 780 C CA . TRP A 1 95 ? -9.123 -4.144 14.488 1.00 94.06 95 TRP A CA 1
ATOM 781 C C . TRP A 1 95 ? -8.376 -5.228 15.255 1.00 94.06 95 TRP A C 1
ATOM 783 O O . TRP A 1 95 ? -7.883 -4.992 16.362 1.00 94.06 95 TRP A O 1
ATOM 793 N N . ASP A 1 96 ? -8.251 -6.391 14.625 1.00 95.19 96 ASP A N 1
ATOM 794 C CA . ASP A 1 96 ? -7.426 -7.478 15.128 1.00 95.19 96 ASP A CA 1
ATOM 795 C C . ASP A 1 96 ? -5.941 -7.094 15.039 1.00 95.19 96 ASP A C 1
ATOM 797 O O . ASP A 1 96 ? -5.403 -6.829 13.960 1.00 95.19 96 ASP A O 1
ATOM 801 N N . ALA A 1 97 ? -5.288 -7.002 16.198 1.00 95.06 97 ALA A N 1
ATOM 802 C CA . ALA A 1 97 ? -3.920 -6.502 16.295 1.00 95.06 97 ALA A CA 1
ATOM 803 C C . ALA A 1 97 ? -2.904 -7.463 15.658 1.00 95.06 97 ALA A C 1
ATOM 805 O O . ALA A 1 97 ? -1.965 -6.996 15.015 1.00 95.06 97 ALA A O 1
ATOM 806 N N . ASP A 1 98 ? -3.123 -8.775 15.781 1.00 95.94 98 ASP A N 1
ATOM 807 C CA . ASP A 1 98 ? -2.235 -9.798 15.222 1.00 95.94 98 ASP A CA 1
ATOM 808 C C . ASP A 1 98 ? -2.315 -9.795 13.685 1.00 95.94 98 ASP A C 1
ATOM 810 O O . ASP A 1 98 ? -1.295 -9.810 12.994 1.00 95.94 98 ASP A O 1
ATOM 814 N N . THR A 1 99 ? -3.527 -9.676 13.133 1.00 97.12 99 THR A N 1
ATOM 815 C CA . THR A 1 99 ? -3.756 -9.525 11.688 1.00 97.12 99 THR A CA 1
ATOM 816 C C . THR A 1 99 ? -3.138 -8.234 11.155 1.00 97.12 99 THR A C 1
ATOM 818 O O . THR A 1 99 ? -2.531 -8.242 10.079 1.00 97.12 99 THR A O 1
ATOM 821 N N . LEU A 1 100 ? -3.235 -7.125 11.905 1.00 96.50 100 LEU A N 1
ATOM 822 C CA . LEU A 1 100 ? -2.559 -5.879 11.542 1.00 96.50 100 LEU A CA 1
ATOM 823 C C . LEU A 1 100 ? -1.044 -6.077 11.475 1.00 96.50 100 LEU A C 1
ATOM 825 O O . LEU A 1 100 ? -0.416 -5.683 10.494 1.00 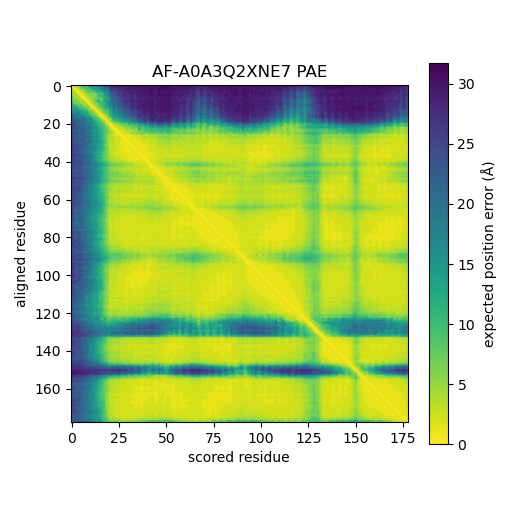96.50 100 LEU A O 1
ATOM 829 N N . GLU A 1 101 ? -0.457 -6.664 12.516 1.00 96.81 101 GLU A N 1
ATOM 830 C CA . GLU A 1 101 ? 0.981 -6.902 12.589 1.00 96.81 101 GLU A CA 1
ATOM 831 C C . GLU A 1 101 ? 1.452 -7.765 11.414 1.00 96.81 101 GLU A C 1
ATOM 833 O O . GLU A 1 101 ? 2.405 -7.397 10.721 1.00 96.81 101 GLU A O 1
ATOM 838 N N . GLU A 1 102 ? 0.740 -8.854 11.111 1.00 97.56 102 GLU A N 1
ATOM 839 C CA . GLU A 1 102 ? 1.065 -9.700 9.965 1.00 97.56 102 GLU A CA 1
ATOM 840 C C . GLU A 1 102 ? 0.981 -8.920 8.642 1.00 97.56 102 GLU A C 1
ATOM 842 O O . GLU A 1 102 ? 1.878 -9.020 7.796 1.00 97.56 102 GLU A O 1
ATOM 847 N N . MET A 1 103 ? -0.055 -8.091 8.466 1.00 96.94 103 MET A N 1
ATOM 848 C CA . MET A 1 103 ? -0.208 -7.256 7.273 1.00 96.94 103 MET A CA 1
ATOM 849 C C . MET A 1 103 ? 0.984 -6.312 7.097 1.00 96.94 103 MET A C 1
ATOM 851 O O . MET A 1 103 ? 1.517 -6.195 5.988 1.00 96.94 103 MET A O 1
ATOM 855 N N . LEU A 1 104 ? 1.423 -5.660 8.178 1.00 97.00 104 LEU A N 1
ATOM 856 C CA . LEU A 1 104 ? 2.559 -4.740 8.159 1.00 97.00 104 LEU A CA 1
ATOM 857 C C . LEU A 1 104 ? 3.874 -5.468 7.870 1.00 97.00 104 LEU A C 1
ATOM 859 O O . LEU A 1 104 ? 4.674 -4.961 7.086 1.00 97.00 104 LEU A O 1
ATOM 863 N N . ILE A 1 105 ? 4.081 -6.673 8.406 1.00 97.12 105 ILE A N 1
ATOM 864 C CA . ILE A 1 105 ? 5.255 -7.506 8.094 1.00 97.12 105 ILE A CA 1
ATOM 865 C C . ILE A 1 105 ? 5.293 -7.852 6.600 1.00 97.12 105 ILE A C 1
ATOM 867 O O . ILE A 1 105 ? 6.323 -7.680 5.941 1.00 97.12 105 ILE A O 1
ATOM 871 N N . VAL A 1 106 ? 4.169 -8.308 6.038 1.00 95.75 106 VAL A N 1
ATOM 872 C CA . VAL A 1 106 ? 4.067 -8.664 4.613 1.00 95.75 106 VAL A CA 1
ATOM 873 C C . VAL A 1 106 ? 4.285 -7.438 3.722 1.00 95.75 106 VAL A C 1
ATOM 875 O O . VAL A 1 106 ? 4.966 -7.524 2.697 1.00 95.75 106 VAL A O 1
ATOM 878 N N . MET A 1 107 ? 3.732 -6.286 4.097 1.00 95.75 107 MET A N 1
ATOM 879 C CA . MET A 1 107 ? 3.887 -5.035 3.356 1.00 95.75 107 MET A CA 1
ATOM 880 C C . MET A 1 107 ? 5.319 -4.491 3.434 1.00 95.75 107 MET A C 1
ATOM 882 O O . MET A 1 107 ? 5.874 -4.079 2.414 1.00 95.75 107 MET A O 1
ATOM 886 N N . HIS A 1 108 ? 5.947 -4.551 4.608 1.00 95.88 108 HIS A N 1
ATOM 887 C CA . HIS A 1 108 ? 7.339 -4.152 4.795 1.00 95.88 108 HIS A CA 1
ATOM 888 C C . HIS A 1 108 ? 8.281 -5.029 3.975 1.00 95.88 108 HIS A C 1
ATOM 890 O O . HIS A 1 108 ? 9.136 -4.509 3.262 1.00 95.88 108 HIS A O 1
ATOM 896 N N . ARG A 1 109 ? 8.051 -6.349 3.951 1.00 93.38 109 ARG A N 1
ATOM 897 C CA . ARG A 1 109 ? 8.834 -7.247 3.098 1.00 93.38 109 ARG A CA 1
ATOM 898 C C . ARG A 1 109 ? 8.717 -6.890 1.616 1.00 93.38 109 ARG A C 1
ATOM 900 O O . ARG A 1 109 ? 9.705 -6.980 0.893 1.00 93.38 109 ARG A O 1
ATOM 907 N N . GLN A 1 110 ? 7.530 -6.491 1.156 1.00 93.44 110 GLN A N 1
ATOM 908 C CA . GLN A 1 110 ? 7.349 -6.017 -0.219 1.00 93.44 110 GLN A CA 1
ATOM 909 C C . GLN A 1 110 ? 8.138 -4.736 -0.503 1.00 93.44 110 GLN A C 1
ATOM 911 O O . GLN A 1 110 ? 8.753 -4.614 -1.563 1.00 93.44 110 GLN A O 1
ATOM 916 N N . GLU A 1 111 ? 8.134 -3.789 0.434 1.00 94.50 111 GLU A N 1
ATOM 917 C CA . GLU A 1 111 ? 8.881 -2.538 0.315 1.00 94.50 111 GLU A CA 1
ATOM 918 C C . GLU A 1 111 ? 10.395 -2.788 0.237 1.00 94.50 111 GLU A C 1
ATOM 920 O O . GLU A 1 111 ? 11.031 -2.298 -0.699 1.00 94.50 111 GLU A O 1
ATOM 925 N N . GLU A 1 112 ? 10.955 -3.612 1.129 1.00 91.88 112 GLU A N 1
ATOM 926 C CA . GLU A 1 112 ? 12.391 -3.927 1.167 1.00 91.88 112 GLU A CA 1
ATOM 927 C C . GLU A 1 112 ? 12.884 -4.556 -0.146 1.00 91.88 112 GLU A C 1
ATOM 929 O O . GLU A 1 112 ? 13.910 -4.163 -0.711 1.00 91.88 112 GLU A O 1
ATOM 934 N N . GLU A 1 113 ? 12.134 -5.523 -0.670 1.00 90.56 113 GLU A N 1
ATOM 935 C CA . GLU A 1 113 ? 12.501 -6.255 -1.885 1.00 90.56 113 GLU A CA 1
ATOM 936 C C . GLU A 1 113 ? 12.428 -5.351 -3.127 1.00 90.56 113 GLU A C 1
ATOM 938 O O . GLU A 1 113 ? 13.309 -5.374 -3.997 1.00 90.56 113 GLU A O 1
ATOM 943 N N . LEU A 1 114 ? 11.427 -4.465 -3.186 1.00 90.81 114 LEU A N 1
ATOM 944 C CA . LEU A 1 114 ? 11.356 -3.427 -4.216 1.00 90.81 114 LEU A CA 1
ATOM 945 C C . LEU A 1 114 ? 12.479 -2.399 -4.072 1.00 90.81 114 LEU A C 1
ATOM 947 O O . LEU A 1 114 ? 13.020 -1.944 -5.082 1.00 90.81 114 LEU A O 1
ATOM 951 N N . SER A 1 115 ? 12.853 -2.043 -2.844 1.00 89.88 115 SER A N 1
ATOM 952 C CA . SER A 1 115 ? 13.992 -1.174 -2.545 1.00 89.88 115 SER A CA 1
ATOM 953 C C . SER A 1 115 ? 15.287 -1.727 -3.145 1.00 89.88 115 SER A C 1
ATOM 955 O O . SER A 1 115 ? 15.997 -1.000 -3.853 1.00 89.88 115 SER A O 1
ATOM 957 N N . LEU A 1 116 ? 15.552 -3.025 -2.968 1.00 87.31 116 LEU A N 1
ATOM 958 C CA . LEU A 1 116 ? 16.695 -3.709 -3.579 1.00 87.31 116 LEU A CA 1
ATOM 959 C C . LEU A 1 116 ? 16.629 -3.680 -5.114 1.00 87.31 116 LEU A C 1
ATOM 961 O O . LEU A 1 116 ? 17.593 -3.262 -5.765 1.00 87.31 116 LEU A O 1
ATOM 965 N N . CYS A 1 117 ? 15.485 -4.042 -5.704 1.00 87.44 117 CYS A N 1
ATOM 966 C CA . CYS A 1 117 ? 15.299 -4.035 -7.159 1.00 87.44 117 CYS A CA 1
ATOM 967 C C . CYS A 1 117 ? 15.503 -2.623 -7.759 1.00 87.44 117 CYS A C 1
ATOM 969 O O . CYS A 1 117 ? 16.250 -2.450 -8.729 1.00 87.44 117 CYS A O 1
ATOM 971 N N . VAL A 1 118 ? 14.930 -1.575 -7.153 1.00 87.50 118 VAL A N 1
ATOM 972 C CA . VAL A 1 118 ? 15.100 -0.179 -7.601 1.00 87.50 118 VAL A CA 1
ATOM 973 C C . VAL A 1 118 ? 16.552 0.289 -7.469 1.00 87.50 118 VAL A C 1
ATOM 975 O O . VAL A 1 118 ? 17.050 0.982 -8.365 1.00 87.50 118 VAL A O 1
ATOM 978 N N . CYS A 1 119 ? 17.248 -0.084 -6.392 1.00 85.00 119 CYS A N 1
ATOM 979 C CA . CYS A 1 119 ? 18.659 0.248 -6.186 1.00 85.00 119 CYS A CA 1
ATOM 980 C C . CYS A 1 119 ? 19.533 -0.310 -7.323 1.00 85.00 119 CYS A C 1
ATOM 982 O O . CYS A 1 119 ? 20.282 0.431 -7.969 1.00 85.00 119 CYS A O 1
ATOM 984 N N . ILE A 1 120 ? 19.347 -1.588 -7.659 1.00 82.06 120 ILE A N 1
ATOM 985 C CA . ILE A 1 120 ? 20.078 -2.269 -8.736 1.00 82.06 120 ILE A CA 1
ATOM 986 C C . ILE A 1 120 ? 19.796 -1.615 -10.097 1.00 82.06 120 ILE A C 1
ATOM 988 O O . ILE A 1 120 ? 20.721 -1.346 -10.871 1.00 82.06 120 ILE A O 1
ATOM 992 N N . LEU A 1 121 ? 18.527 -1.308 -10.389 1.00 81.75 121 LEU A N 1
ATOM 993 C CA . LEU A 1 121 ? 18.130 -0.623 -11.623 1.00 81.75 121 LEU A CA 1
ATOM 994 C C . LEU A 1 121 ? 18.737 0.786 -11.730 1.00 81.75 121 LEU A C 1
ATOM 996 O O . LEU A 1 121 ? 19.102 1.224 -12.824 1.00 81.75 121 LEU A O 1
ATOM 1000 N N . SER A 1 122 ? 18.861 1.495 -10.607 1.00 81.19 122 SER A N 1
ATOM 1001 C CA . SER A 1 122 ? 19.448 2.839 -10.554 1.00 81.19 122 SER A CA 1
ATOM 1002 C C . SER A 1 122 ? 20.949 2.809 -10.843 1.00 81.19 122 SER A C 1
ATOM 1004 O O . SER A 1 122 ? 21.421 3.567 -11.693 1.00 81.19 122 SER A O 1
ATOM 1006 N N . PHE A 1 123 ? 21.680 1.879 -10.217 1.00 76.62 123 PHE A N 1
ATOM 1007 C CA . PHE A 1 123 ? 23.109 1.676 -10.468 1.00 76.62 123 PHE A CA 1
ATOM 1008 C C . PHE A 1 123 ? 23.387 1.359 -11.944 1.00 76.62 123 PHE A C 1
ATOM 1010 O O . PHE A 1 123 ? 24.273 1.953 -12.559 1.00 76.62 123 PHE A O 1
ATOM 1017 N N . ARG A 1 124 ? 22.576 0.481 -12.549 1.00 68.25 124 ARG A N 1
ATOM 1018 C CA . ARG A 1 124 ? 22.730 0.086 -13.957 1.00 68.25 124 ARG A CA 1
ATOM 1019 C C . ARG A 1 124 ? 22.511 1.216 -14.944 1.00 68.25 124 ARG A C 1
ATOM 1021 O O . ARG A 1 124 ? 23.253 1.329 -15.914 1.00 68.25 124 ARG A O 1
ATOM 1028 N N . MET A 1 125 ? 21.490 2.035 -14.721 1.00 70.00 125 MET A N 1
ATOM 1029 C CA . MET A 1 125 ? 21.124 3.067 -15.687 1.00 70.00 125 MET A CA 1
ATOM 1030 C C . MET A 1 125 ? 21.929 4.364 -15.538 1.00 70.00 125 MET A C 1
ATOM 1032 O O . MET A 1 125 ? 21.761 5.251 -16.369 1.00 70.00 125 MET A O 1
ATOM 1036 N N . ARG A 1 126 ? 22.780 4.504 -14.505 1.00 68.44 126 ARG A N 1
ATOM 1037 C CA . ARG A 1 126 ? 23.494 5.759 -14.172 1.00 68.44 126 ARG A CA 1
ATOM 1038 C C . ARG A 1 126 ? 22.568 6.988 -14.150 1.00 68.44 126 ARG A C 1
ATOM 1040 O O . ARG A 1 126 ? 22.972 8.092 -14.504 1.00 68.44 126 ARG A O 1
ATOM 1047 N N . LEU A 1 127 ? 21.305 6.791 -13.774 1.00 59.88 127 LEU A N 1
ATOM 1048 C CA . LEU A 1 127 ? 20.276 7.827 -13.802 1.00 59.88 127 LEU A CA 1
ATOM 1049 C C . LEU A 1 127 ? 20.052 8.382 -12.393 1.00 59.88 127 LEU A C 1
ATOM 1051 O O . LEU A 1 127 ? 19.751 7.628 -11.471 1.00 59.88 127 LEU A O 1
ATOM 1055 N N . ILE A 1 128 ? 20.133 9.706 -12.253 1.00 57.44 128 ILE A N 1
ATOM 1056 C CA . ILE A 1 128 ? 19.689 10.437 -11.060 1.00 57.44 128 ILE A CA 1
ATOM 1057 C C . ILE A 1 128 ? 18.189 10.699 -11.221 1.00 57.44 128 ILE A C 1
ATOM 1059 O O . ILE A 1 128 ? 17.763 11.315 -12.198 1.00 57.44 128 ILE A O 1
ATOM 1063 N N . LEU A 1 129 ? 17.372 10.210 -10.288 1.00 56.88 129 LEU A N 1
ATOM 1064 C CA . LEU A 1 129 ? 15.949 10.543 -10.239 1.00 56.88 129 LEU A CA 1
ATOM 1065 C C . LEU A 1 129 ? 15.758 11.873 -9.512 1.00 56.88 129 LEU A C 1
ATOM 1067 O O . LEU A 1 129 ? 16.274 12.064 -8.413 1.00 56.88 129 LEU A O 1
ATOM 1071 N N . THR A 1 130 ? 14.961 12.764 -10.095 1.00 53.62 130 THR A N 1
ATOM 1072 C CA . THR A 1 130 ? 14.397 13.896 -9.362 1.00 53.62 130 THR A CA 1
ATOM 1073 C C . THR A 1 130 ? 13.164 13.410 -8.592 1.00 53.62 130 THR A C 1
ATOM 1075 O O . THR A 1 130 ? 12.278 12.785 -9.186 1.00 53.62 130 THR A O 1
ATOM 1078 N N . PRO 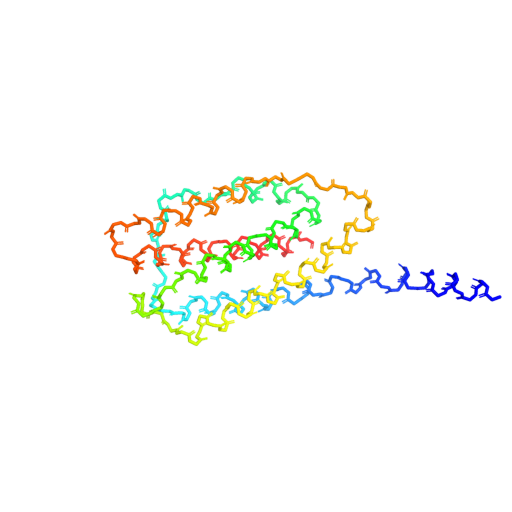A 1 131 ? 13.074 13.645 -7.272 1.00 55.78 131 PRO A N 1
ATOM 1079 C CA . PRO A 1 131 ? 11.894 13.267 -6.507 1.00 55.78 131 PRO A CA 1
ATOM 1080 C C . PRO A 1 131 ? 10.673 14.041 -7.015 1.00 55.78 131 PRO A C 1
ATOM 1082 O O . PRO A 1 131 ? 10.600 15.262 -6.889 1.00 55.78 131 PRO A O 1
ATOM 1085 N N . ASN A 1 132 ? 9.686 13.345 -7.583 1.00 64.69 132 ASN A N 1
ATOM 1086 C CA . ASN A 1 132 ? 8.355 13.922 -7.737 1.00 64.69 132 ASN A CA 1
ATOM 1087 C C . ASN A 1 132 ? 7.573 13.691 -6.439 1.00 64.69 132 ASN A C 1
ATOM 1089 O O . ASN A 1 132 ? 6.924 12.664 -6.259 1.00 64.69 132 ASN A O 1
ATOM 1093 N N . ASP A 1 133 ? 7.603 14.685 -5.562 1.00 82.06 133 ASP A N 1
ATOM 1094 C CA . ASP A 1 133 ? 7.013 14.638 -4.220 1.00 82.06 133 ASP A CA 1
ATOM 1095 C C . ASP A 1 133 ? 5.460 14.730 -4.200 1.00 82.06 133 ASP A C 1
ATOM 1097 O O . ASP A 1 133 ? 4.814 14.863 -3.166 1.00 82.06 133 ASP A O 1
ATOM 1101 N N . SER A 1 134 ? 4.795 14.641 -5.359 1.00 90.50 134 SER A N 1
ATOM 1102 C CA . SER A 1 134 ? 3.321 14.654 -5.419 1.00 90.50 134 SER A CA 1
ATOM 1103 C C . SER A 1 134 ? 2.648 13.532 -4.617 1.00 90.50 134 SER A C 1
ATOM 1105 O O . SER A 1 134 ? 1.562 13.752 -4.085 1.00 90.50 134 SER A O 1
ATOM 1107 N N . LEU A 1 135 ? 3.291 12.361 -4.522 1.00 93.88 135 LEU A N 1
ATOM 1108 C CA . LEU A 1 135 ? 2.796 11.235 -3.732 1.00 93.88 135 LEU A CA 1
ATOM 1109 C C . LEU A 1 135 ? 2.939 11.508 -2.229 1.00 93.88 135 LEU A C 1
ATOM 1111 O O . LEU A 1 135 ? 1.964 11.367 -1.498 1.00 93.88 135 LEU A O 1
ATOM 1115 N N . GLY A 1 136 ? 4.106 11.993 -1.792 1.00 94.25 136 GLY A N 1
ATOM 1116 C CA . GLY A 1 136 ? 4.345 12.367 -0.396 1.00 94.25 136 GLY A CA 1
ATOM 1117 C C . GLY A 1 136 ? 3.356 13.429 0.082 1.00 94.25 136 GLY A C 1
ATOM 1118 O O . GLY A 1 136 ? 2.692 13.253 1.099 1.00 94.25 136 GLY A O 1
ATOM 1119 N N . ARG A 1 137 ? 3.123 14.478 -0.719 1.00 95.25 137 ARG A N 1
ATOM 1120 C CA . ARG A 1 137 ? 2.087 15.489 -0.420 1.00 95.25 137 ARG A CA 1
ATOM 1121 C C . ARG A 1 137 ? 0.665 14.935 -0.370 1.00 95.25 137 ARG A C 1
ATOM 1123 O O . ARG A 1 137 ? -0.198 15.539 0.266 1.00 95.25 137 ARG A O 1
ATOM 1130 N N . TYR A 1 138 ? 0.365 13.861 -1.097 1.00 96.19 138 TYR A N 1
ATOM 1131 C CA . TYR A 1 138 ? -0.927 13.191 -0.978 1.00 96.19 138 TYR A CA 1
ATOM 1132 C C . TYR A 1 138 ? -1.039 12.499 0.387 1.00 96.19 138 TYR A C 1
ATOM 1134 O O . TYR A 1 138 ? -1.972 12.820 1.119 1.00 96.19 138 TYR A O 1
ATOM 1142 N N . TYR A 1 139 ? -0.050 11.695 0.783 1.00 96.06 139 TYR A N 1
ATOM 1143 C CA . TYR A 1 139 ? -0.075 11.010 2.078 1.00 96.06 139 TYR A CA 1
ATOM 1144 C C . TYR A 1 139 ? -0.018 11.966 3.271 1.00 96.06 139 TYR A C 1
ATOM 1146 O O . TYR A 1 139 ? -0.760 11.769 4.219 1.00 96.06 139 TYR A O 1
ATOM 1154 N N . VAL A 1 140 ? 0.730 13.073 3.204 1.00 94.94 140 VAL A N 1
ATOM 1155 C CA . VAL A 1 140 ? 0.699 14.106 4.261 1.00 94.94 140 VAL A CA 1
ATOM 1156 C C . VAL A 1 140 ? -0.717 14.650 4.473 1.00 94.94 140 VAL A C 1
ATOM 1158 O O . VAL A 1 140 ? -1.155 14.834 5.607 1.00 94.94 140 VAL A O 1
ATOM 1161 N N . ARG A 1 141 ? -1.461 14.901 3.389 1.00 94.94 141 ARG A N 1
ATOM 1162 C CA . ARG A 1 141 ? -2.858 15.348 3.492 1.00 94.94 141 ARG A CA 1
ATOM 1163 C C . ARG A 1 141 ? -3.752 14.245 4.050 1.00 94.94 141 ARG A C 1
ATOM 1165 O O . ARG A 1 141 ? -4.598 14.549 4.883 1.00 94.94 141 ARG A O 1
ATOM 1172 N N . LEU A 1 142 ? -3.537 13.003 3.619 1.00 94.31 142 LEU A N 1
ATOM 1173 C CA . LEU A 1 142 ? -4.264 11.826 4.089 1.00 94.31 142 LEU A CA 1
ATOM 1174 C C . LEU A 1 142 ? -4.084 11.623 5.600 1.00 94.31 142 LEU A C 1
ATOM 1176 O O . LEU A 1 142 ? -5.069 11.575 6.334 1.00 94.31 142 LEU A O 1
ATOM 1180 N N . THR A 1 143 ? -2.842 11.625 6.084 1.00 93.25 143 THR A N 1
ATOM 1181 C CA . THR A 1 143 ? -2.502 11.538 7.509 1.00 93.25 143 THR A CA 1
ATOM 1182 C C . THR A 1 143 ? -3.120 12.689 8.296 1.00 93.25 143 THR A C 1
ATOM 1184 O O . THR A 1 143 ? -3.777 12.451 9.303 1.00 93.25 143 THR A O 1
ATOM 1187 N N . ASN A 1 144 ? -2.987 13.933 7.825 1.00 91.88 144 ASN A N 1
ATOM 1188 C CA . ASN A 1 144 ? -3.557 15.089 8.522 1.00 91.88 144 ASN A CA 1
ATOM 1189 C C . ASN A 1 144 ? -5.086 15.031 8.611 1.00 91.88 144 ASN A C 1
ATOM 1191 O O . ASN A 1 144 ? -5.643 15.433 9.628 1.00 91.88 144 ASN A O 1
ATOM 1195 N N . ALA A 1 145 ? -5.765 14.563 7.563 1.00 90.88 145 ALA A N 1
ATOM 1196 C CA . ALA A 1 145 ? -7.216 14.396 7.573 1.00 90.88 145 ALA A CA 1
ATOM 1197 C C . ALA A 1 145 ? -7.653 13.260 8.512 1.00 90.88 145 ALA A C 1
ATOM 1199 O O . ALA A 1 145 ? -8.662 13.396 9.195 1.00 90.88 145 ALA A O 1
ATOM 1200 N N . THR A 1 146 ? -6.865 12.184 8.584 1.00 90.81 146 THR A N 1
ATOM 1201 C CA . THR A 1 146 ? -7.133 11.028 9.453 1.00 90.81 146 THR A CA 1
ATOM 1202 C C . THR A 1 146 ? -6.946 11.381 10.927 1.00 90.81 146 THR A C 1
ATOM 1204 O O . THR A 1 146 ? -7.828 11.126 11.736 1.00 90.81 146 THR A O 1
ATOM 1207 N N . LEU A 1 147 ? -5.815 12.002 11.281 1.00 87.56 147 LEU A N 1
ATOM 1208 C CA . LEU A 1 147 ? -5.444 12.263 12.677 1.00 87.56 147 LEU A CA 1
ATOM 1209 C C . LEU A 1 147 ? -6.153 13.476 13.296 1.00 87.56 147 LEU A C 1
ATOM 1211 O O . LEU A 1 147 ? -6.282 13.541 14.514 1.00 87.56 147 LEU A O 1
ATOM 1215 N N . ASN A 1 148 ? -6.595 14.444 12.485 1.00 83.56 148 ASN A N 1
ATOM 1216 C CA . ASN A 1 148 ? -7.304 15.635 12.975 1.00 83.56 148 ASN A CA 1
ATOM 1217 C C . ASN A 1 148 ? -8.836 15.518 12.863 1.00 83.56 148 ASN A C 1
ATOM 1219 O O . ASN A 1 148 ? -9.537 16.508 13.081 1.00 83.56 148 ASN A O 1
ATOM 1223 N N . GLY A 1 149 ? -9.362 14.352 12.473 1.00 65.81 149 GLY A N 1
ATOM 1224 C CA . GLY A 1 149 ? -10.800 14.121 12.349 1.00 65.81 149 GLY A CA 1
ATOM 1225 C C . GLY A 1 149 ? -11.521 14.249 13.694 1.00 65.81 149 GLY A C 1
ATOM 1226 O O . GLY A 1 149 ? -11.078 13.709 14.702 1.00 65.81 149 GLY A O 1
ATOM 1227 N N . THR A 1 150 ? -12.638 14.982 13.719 1.00 57.03 150 THR A N 1
ATOM 1228 C CA . THR A 1 150 ? -13.474 15.176 14.921 1.00 57.03 150 THR A CA 1
ATOM 1229 C C . THR A 1 150 ? -14.478 14.046 15.158 1.00 57.03 150 THR A C 1
ATOM 1231 O O . THR A 1 150 ? -14.966 13.903 16.277 1.00 57.03 150 THR A O 1
ATOM 1234 N N . ASP A 1 151 ? -14.782 13.253 14.127 1.00 51.84 151 ASP A N 1
ATOM 1235 C CA . ASP A 1 151 ? -15.584 12.032 14.233 1.00 51.84 151 ASP A CA 1
ATOM 1236 C C . ASP A 1 151 ? -14.644 10.868 14.529 1.00 51.84 151 ASP A C 1
ATOM 1238 O O . ASP A 1 151 ? -13.772 10.560 13.719 1.00 51.84 151 ASP A O 1
ATOM 1242 N N . GLY A 1 152 ? -14.804 10.295 15.726 1.00 57.78 152 GLY A N 1
ATOM 1243 C CA . GLY A 1 152 ? -13.864 9.405 16.407 1.00 57.78 152 GLY A CA 1
ATOM 1244 C C . GLY A 1 152 ? -12.990 8.535 15.506 1.00 57.78 152 GLY A C 1
ATOM 1245 O O . GLY A 1 152 ? -13.501 7.862 14.613 1.00 57.78 152 GLY A O 1
ATOM 1246 N N . ASP A 1 153 ? -11.689 8.520 15.825 1.00 66.31 153 ASP A N 1
ATOM 1247 C CA . ASP A 1 153 ? -10.579 7.831 15.151 1.00 66.31 153 ASP A CA 1
ATOM 1248 C C . ASP A 1 153 ? -10.992 6.594 14.328 1.00 66.31 153 ASP A C 1
ATOM 1250 O O . ASP A 1 153 ? -10.582 6.453 13.180 1.00 66.31 153 ASP A O 1
ATOM 1254 N N . SER A 1 154 ? -11.837 5.719 14.884 1.00 78.62 154 SER A N 1
ATOM 1255 C CA . SER A 1 154 ? -12.348 4.503 14.240 1.00 78.62 154 SER A CA 1
ATOM 1256 C C . SER A 1 154 ? -12.945 4.709 12.837 1.00 78.62 154 SER A C 1
ATOM 1258 O O . SER A 1 154 ? -12.563 3.972 11.931 1.00 78.62 154 SER A O 1
ATOM 1260 N N . ASN A 1 155 ? -13.809 5.709 12.603 1.00 86.94 155 ASN A N 1
ATOM 1261 C CA . ASN A 1 155 ? -14.455 5.859 11.288 1.00 86.94 155 ASN A CA 1
ATOM 1262 C C . ASN A 1 155 ? -13.458 6.296 10.203 1.00 86.94 155 ASN A C 1
ATOM 1264 O O . ASN A 1 155 ? -13.449 5.764 9.095 1.00 86.94 155 ASN A O 1
ATOM 1268 N N . MET A 1 156 ? -12.558 7.228 10.536 1.00 90.75 156 MET A N 1
ATOM 1269 C CA . MET A 1 156 ? -11.513 7.670 9.606 1.00 90.75 156 MET A CA 1
ATOM 1270 C C . MET A 1 156 ? -10.565 6.525 9.241 1.00 90.75 156 MET A C 1
ATOM 1272 O O . MET A 1 156 ? -10.181 6.399 8.080 1.00 90.75 156 MET A O 1
ATOM 1276 N N . TRP A 1 157 ? -10.224 5.659 10.199 1.00 93.19 157 TRP A N 1
ATOM 1277 C CA . TRP A 1 157 ? -9.390 4.485 9.937 1.00 93.19 157 TRP A CA 1
ATOM 1278 C C . TRP A 1 157 ? -10.075 3.453 9.033 1.00 93.19 157 TRP A C 1
ATOM 1280 O O . TRP A 1 157 ? -9.405 2.862 8.188 1.00 93.19 157 TRP A O 1
ATOM 1290 N N . GLU A 1 158 ? -11.397 3.286 9.114 1.00 93.69 158 GLU A N 1
ATOM 1291 C CA . GLU A 1 158 ? -12.144 2.445 8.166 1.00 93.69 158 GLU A CA 1
ATOM 1292 C C . GLU A 1 158 ? -12.132 3.010 6.738 1.00 93.69 158 GLU A C 1
ATOM 1294 O O . GLU A 1 158 ? -11.935 2.262 5.774 1.00 93.69 158 GLU A O 1
ATOM 1299 N N . LEU A 1 159 ? -12.236 4.334 6.583 1.00 94.88 159 LEU A N 1
ATOM 1300 C CA . LEU A 1 159 ? -12.056 4.982 5.280 1.00 94.88 159 LEU A CA 1
ATOM 1301 C C . LEU A 1 159 ? -10.619 4.805 4.762 1.00 94.88 159 LEU A C 1
ATOM 1303 O O . LEU A 1 159 ? -10.419 4.520 3.582 1.00 94.88 159 LEU A O 1
ATOM 1307 N N . ILE A 1 160 ? -9.610 4.897 5.638 1.00 95.25 160 ILE A N 1
ATOM 1308 C CA . ILE A 1 160 ? -8.213 4.591 5.291 1.00 95.25 160 ILE A CA 1
ATOM 1309 C C . ILE A 1 160 ? -8.044 3.138 4.862 1.00 95.25 160 ILE A C 1
ATOM 1311 O O . ILE A 1 160 ? -7.304 2.876 3.912 1.00 95.25 160 ILE A O 1
ATOM 1315 N N . ARG A 1 161 ? -8.737 2.188 5.493 1.00 96.12 161 ARG A N 1
ATOM 1316 C CA . ARG A 1 161 ? -8.719 0.780 5.081 1.00 96.12 161 ARG A CA 1
ATOM 1317 C C . ARG A 1 161 ? -9.246 0.615 3.655 1.00 96.12 161 ARG A C 1
ATOM 1319 O O . ARG A 1 161 ? -8.620 -0.075 2.848 1.00 96.12 161 ARG A O 1
ATOM 1326 N N . SER A 1 162 ? -10.322 1.319 3.305 1.00 96.25 162 SER A N 1
ATOM 1327 C CA . SER A 1 162 ? -10.856 1.357 1.935 1.00 96.25 162 SER A CA 1
ATOM 1328 C C . SER A 1 162 ? -9.891 2.020 0.935 1.00 96.25 162 SER A C 1
ATOM 1330 O O . SER A 1 162 ? -9.575 1.441 -0.109 1.00 96.25 162 SER A O 1
ATOM 1332 N N . GLU A 1 163 ? -9.313 3.174 1.282 1.00 97.19 163 GLU A N 1
ATOM 1333 C CA . GLU A 1 163 ? -8.318 3.874 0.453 1.00 97.19 163 GLU A CA 1
ATOM 1334 C C . GLU A 1 163 ? -7.061 3.002 0.228 1.00 97.19 163 GLU A C 1
ATOM 1336 O O . GLU A 1 163 ? -6.529 2.901 -0.882 1.00 97.19 163 GLU A O 1
ATOM 1341 N N . THR A 1 164 ? -6.622 2.283 1.266 1.00 97.56 164 THR A N 1
ATOM 1342 C CA . THR A 1 164 ? -5.490 1.343 1.219 1.00 97.56 164 THR A CA 1
ATOM 1343 C C . THR A 1 164 ? -5.771 0.187 0.268 1.00 97.56 164 THR A C 1
ATOM 1345 O O . THR A 1 164 ? -4.922 -0.145 -0.561 1.00 97.56 164 THR A O 1
ATOM 1348 N N . LYS A 1 165 ? -6.975 -0.396 0.326 1.00 97.56 165 LYS A N 1
ATOM 1349 C CA . LYS A 1 165 ? -7.410 -1.440 -0.611 1.00 97.56 165 LYS A CA 1
ATOM 1350 C C . LYS A 1 165 ? -7.284 -0.956 -2.055 1.00 97.56 165 LYS A C 1
ATOM 1352 O O . LYS A 1 165 ? -6.722 -1.667 -2.888 1.00 97.56 165 LYS A O 1
ATOM 1357 N N . MET A 1 166 ? -7.751 0.260 -2.350 1.00 97.06 166 MET A N 1
ATOM 1358 C CA . MET A 1 166 ? -7.622 0.844 -3.688 1.00 97.06 166 MET A CA 1
ATOM 1359 C C . MET A 1 166 ? -6.155 1.001 -4.105 1.00 97.06 166 MET A C 1
ATOM 1361 O O . MET A 1 166 ? -5.796 0.642 -5.230 1.00 97.06 166 MET A O 1
ATOM 1365 N N . HIS A 1 167 ? -5.292 1.492 -3.211 1.00 97.69 167 HIS A N 1
ATOM 1366 C CA . HIS A 1 167 ? -3.859 1.608 -3.479 1.00 97.69 167 HIS A CA 1
ATOM 1367 C C . HIS A 1 167 ? -3.217 0.254 -3.798 1.00 97.69 167 HIS A C 1
ATOM 1369 O O . HIS A 1 167 ? -2.524 0.147 -4.814 1.00 97.69 167 HIS A O 1
ATOM 1375 N N . LEU A 1 168 ? -3.467 -0.772 -2.977 1.00 97.00 168 LEU A N 1
ATOM 1376 C CA . LEU A 1 168 ? -2.938 -2.127 -3.164 1.00 97.00 168 LEU A CA 1
ATOM 1377 C C . LEU A 1 168 ? -3.394 -2.732 -4.496 1.00 97.00 168 LEU A C 1
ATOM 1379 O O . LEU A 1 168 ? -2.566 -3.218 -5.262 1.00 97.00 168 LEU A O 1
ATOM 1383 N N . GLN A 1 169 ? -4.682 -2.622 -4.829 1.00 96.50 169 GLN A N 1
ATOM 1384 C CA . GLN A 1 169 ? -5.219 -3.117 -6.101 1.00 96.50 169 GLN A CA 1
ATOM 1385 C C . GLN A 1 169 ? -4.595 -2.410 -7.308 1.00 96.50 169 GLN A C 1
ATOM 1387 O O . GLN A 1 169 ? -4.211 -3.050 -8.284 1.00 96.50 169 GLN A O 1
ATOM 1392 N N . GLN A 1 170 ? -4.458 -1.085 -7.259 1.00 97.12 170 GLN A N 1
ATOM 1393 C CA . GLN A 1 170 ? -3.851 -0.339 -8.359 1.00 97.12 170 GLN A CA 1
ATOM 1394 C C . GLN A 1 170 ? -2.350 -0.631 -8.496 1.00 97.12 170 GLN A C 1
ATOM 1396 O O . GLN A 1 170 ? -1.839 -0.693 -9.612 1.00 97.12 170 GLN A O 1
ATOM 1401 N N . MET A 1 171 ? -1.632 -0.834 -7.387 1.00 96.25 171 MET A N 1
ATOM 1402 C CA . MET A 1 171 ? -0.227 -1.251 -7.425 1.00 96.25 171 MET A CA 1
ATOM 1403 C C . MET A 1 171 ? -0.062 -2.659 -7.998 1.00 96.25 171 MET A C 1
ATOM 1405 O O . MET A 1 171 ? 0.824 -2.861 -8.823 1.00 96.25 171 MET A O 1
ATOM 1409 N N . HIS A 1 172 ? -0.949 -3.591 -7.643 1.00 94.75 172 HIS A N 1
ATOM 1410 C CA . HIS A 1 172 ? -0.994 -4.924 -8.239 1.00 94.75 172 HIS A CA 1
ATOM 1411 C C . HIS A 1 172 ? -1.142 -4.866 -9.756 1.00 94.75 172 HIS A C 1
ATOM 1413 O O . HIS A 1 172 ? -0.348 -5.467 -10.474 1.00 94.75 172 HIS A O 1
ATOM 1419 N N . LEU A 1 173 ? -2.102 -4.082 -10.251 1.00 94.12 173 LEU A N 1
ATOM 1420 C CA . LEU A 1 173 ? -2.294 -3.891 -11.689 1.00 94.12 173 LEU A CA 1
ATOM 1421 C C . LEU A 1 173 ? -1.068 -3.257 -12.357 1.00 94.12 173 LEU A C 1
ATOM 1423 O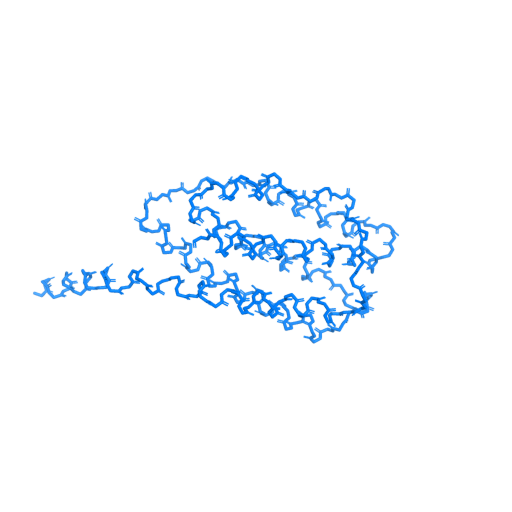 O . LEU A 1 173 ? -0.680 -3.685 -13.441 1.00 94.12 173 LEU A O 1
ATOM 1427 N N . LEU A 1 174 ? -0.440 -2.268 -11.709 1.00 92.75 174 LEU A N 1
ATOM 1428 C CA . LEU A 1 174 ? 0.783 -1.651 -12.221 1.00 92.75 174 LEU A CA 1
ATOM 1429 C C . LEU A 1 174 ? 1.916 -2.667 -12.358 1.00 92.75 174 LEU A C 1
ATOM 1431 O O . LEU A 1 174 ? 2.570 -2.665 -13.392 1.00 92.75 174 LEU A O 1
ATOM 1435 N N . VAL A 1 175 ? 2.164 -3.503 -11.343 1.00 90.75 175 VAL A N 1
ATOM 1436 C CA . VAL A 1 175 ? 3.250 -4.499 -11.364 1.00 90.75 175 VAL A CA 1
ATOM 1437 C C . VAL A 1 175 ? 2.955 -5.631 -12.344 1.00 90.75 175 VAL A C 1
ATOM 1439 O O . VAL A 1 175 ? 3.850 -6.032 -13.079 1.00 90.75 175 VAL A O 1
ATOM 1442 N N . ALA A 1 176 ? 1.709 -6.103 -12.410 1.00 89.00 176 ALA A N 1
ATOM 1443 C CA . ALA A 1 176 ? 1.299 -7.163 -13.331 1.00 89.00 176 ALA A CA 1
ATOM 1444 C C . ALA A 1 176 ? 1.412 -6.765 -14.816 1.00 89.00 176 ALA A C 1
ATOM 1446 O O . ALA A 1 176 ? 1.483 -7.636 -15.680 1.00 89.00 176 ALA A O 1
ATOM 1447 N N . ALA A 1 177 ? 1.417 -5.464 -15.118 1.00 86.56 177 ALA A N 1
ATOM 1448 C CA . ALA A 1 177 ? 1.562 -4.937 -16.472 1.00 86.56 177 ALA A CA 1
ATOM 1449 C C . ALA A 1 177 ? 3.025 -4.708 -16.916 1.00 86.56 177 ALA A C 1
ATOM 1451 O O . ALA A 1 177 ? 3.230 -4.238 -18.039 1.00 86.56 177 ALA A O 1
ATOM 1452 N N . MET A 1 178 ? 4.021 -4.973 -16.054 1.00 82.50 178 MET A N 1
ATOM 1453 C CA . MET A 1 178 ? 5.453 -4.727 -16.328 1.00 82.50 178 MET A CA 1
ATOM 1454 C C . MET A 1 178 ? 6.176 -5.890 -17.005 1.00 82.50 178 MET A C 1
ATOM 1456 O O . MET A 1 178 ? 5.805 -7.060 -16.773 1.00 82.50 178 MET A O 1
#

pLDDT: mean 84.56, std 15.79, range [39.69, 97.81]

Organism: Hippocampus comes (NCBI:txid109280)

Secondary structure (DSSP, 8-state):
--HHHHHHHHHHHHHSTTTTTGGGGGHHHHHHHHHHHHHHTSSPPP-PPPSSPP-HHHHHHHHTS-HHHHHHHHHHHHHHHHHHHTT--HHHHT--HHHHHHHHHHHHHHHHHHHHHHHHHHHHHTPPPP--THHHHHHHHHHHHHHT-SS-HHHHHHHHHHHHHHHHHHHHHHHHT-